Protein AF-A0A3B3H587-F1 (afdb_monomer_lite)

Organism: Oryzias latipes (NCBI:txid8090)

pLDDT: mean 70.91, std 21.27, range [31.78, 97.06]

Sequence (188 aa):
MDMSLLDECHKKLLLKHHFTFKVDLLNVKLKDLKVTLAMMSCVLKVFRAGLQSGIRLQSSSAATAKAAAASSSNAGSLGFSFELTDQQKEFQQLARKFAREEMIPVAAAYDRSGEYPFPIIKKAWELGLINGHIPQEYGGMGLSIFDSCLITEELAYACTGMQTAMEANSLGVRLSCFRTFSLPFVWL

Foldseek 3Di:
DDPVVVVVVVVVVVVVVVVVVVVVVVVVVVVVVVVVVVVVVVVVVVVVVVVVPPDDDDDDDDDDPPDPPDPPPPDDDPDDDPDDDPVLVVLLVLLLVLLVPPQQVCQVVCVVVVDQPVVSLVVCVVVLLALQCDDVVLVHNNDDPVSNVSSLVSNVVRPVVNSCVRVVVNVVLVVVVVDVDVPNNVSD

Structure (mmCIF, N/CA/C/O backbone):
data_AF-A0A3B3H587-F1
#
_entry.id   AF-A0A3B3H587-F1
#
loop_
_atom_site.group_PDB
_atom_site.id
_atom_site.type_symbol
_atom_site.label_atom_id
_atom_site.label_alt_id
_atom_site.label_comp_id
_atom_site.label_asym_id
_atom_site.label_entity_id
_atom_site.label_seq_id
_atom_site.pdbx_PDB_ins_code
_atom_site.Cartn_x
_atom_site.Cartn_y
_atom_site.Cartn_z
_atom_site.occupancy
_atom_site.B_iso_or_equiv
_atom_site.auth_seq_id
_atom_site.auth_comp_id
_atom_site.auth_asym_id
_atom_site.auth_atom_id
_atom_site.pdbx_PDB_model_num
ATOM 1 N N . MET A 1 1 ? 50.028 24.503 4.422 1.00 41.59 1 MET A N 1
ATOM 2 C CA . MET A 1 1 ? 48.641 24.714 3.956 1.00 41.59 1 MET A CA 1
ATOM 3 C C . MET A 1 1 ? 47.835 25.146 5.163 1.00 41.59 1 MET A C 1
ATOM 5 O O . MET A 1 1 ? 47.864 24.455 6.170 1.00 41.59 1 MET A O 1
ATOM 9 N N . ASP A 1 2 ? 47.292 26.355 5.097 1.00 42.09 2 ASP A N 1
ATOM 10 C CA . ASP A 1 2 ? 46.894 27.177 6.242 1.00 42.09 2 ASP A CA 1
ATOM 11 C C . ASP A 1 2 ? 45.491 26.802 6.762 1.00 42.09 2 ASP A C 1
ATOM 13 O O . ASP A 1 2 ? 44.527 26.790 5.997 1.00 42.09 2 ASP A O 1
ATOM 17 N N . MET A 1 3 ? 45.377 26.470 8.055 1.00 47.47 3 MET A N 1
ATOM 18 C CA . MET A 1 3 ? 44.129 26.034 8.710 1.00 47.47 3 MET A CA 1
ATOM 19 C C . MET A 1 3 ? 43.110 27.169 8.912 1.00 47.47 3 MET A C 1
ATOM 21 O O . MET A 1 3 ? 41.950 26.907 9.223 1.00 47.47 3 MET A O 1
ATOM 25 N N . SER A 1 4 ? 43.514 28.422 8.699 1.00 55.66 4 SER A N 1
ATOM 26 C CA . SER A 1 4 ? 42.653 29.604 8.831 1.00 55.66 4 SER A CA 1
ATOM 27 C C . SER A 1 4 ? 41.642 29.768 7.682 1.00 55.66 4 SER A C 1
ATOM 29 O O . SER A 1 4 ? 40.548 30.290 7.888 1.00 55.66 4 SER A O 1
ATOM 31 N N . LEU A 1 5 ? 41.949 29.251 6.486 1.00 53.38 5 LEU A N 1
ATOM 32 C CA . LEU A 1 5 ? 41.100 29.376 5.291 1.00 53.38 5 LEU A CA 1
ATOM 33 C C . LEU A 1 5 ? 39.875 28.441 5.290 1.00 53.38 5 LEU A C 1
ATOM 35 O O . LEU A 1 5 ? 38.888 28.720 4.604 1.00 53.38 5 LEU A O 1
ATOM 39 N N . LEU A 1 6 ? 39.907 27.346 6.059 1.00 53.16 6 LEU A N 1
ATOM 40 C CA . LEU A 1 6 ? 38.792 26.390 6.121 1.00 53.16 6 LEU A CA 1
ATOM 41 C C . LEU A 1 6 ? 37.615 26.914 6.969 1.00 53.16 6 LEU A C 1
ATOM 43 O O . LEU A 1 6 ? 36.459 26.648 6.639 1.00 53.16 6 LEU A O 1
ATOM 47 N N . ASP A 1 7 ? 37.889 27.703 8.015 1.00 51.97 7 ASP A N 1
ATOM 48 C CA . ASP A 1 7 ? 36.858 28.246 8.917 1.00 51.97 7 ASP A CA 1
ATOM 49 C C . ASP A 1 7 ? 36.014 29.349 8.245 1.00 51.97 7 ASP A C 1
ATOM 51 O O . ASP A 1 7 ? 34.799 29.450 8.441 1.00 51.97 7 ASP A O 1
ATOM 55 N N . GLU A 1 8 ? 36.627 30.139 7.359 1.00 56.66 8 GLU A N 1
ATOM 56 C CA . GLU A 1 8 ? 35.931 31.216 6.649 1.00 56.66 8 GLU A CA 1
ATOM 57 C C . GLU A 1 8 ? 34.996 30.686 5.544 1.00 56.66 8 GLU A C 1
ATOM 59 O O . GLU A 1 8 ? 33.902 31.222 5.326 1.00 56.66 8 GLU A O 1
ATOM 64 N N . CYS A 1 9 ? 35.370 29.575 4.893 1.00 52.38 9 CYS A N 1
ATOM 65 C CA . CYS A 1 9 ? 34.510 28.879 3.931 1.00 52.38 9 CYS A CA 1
ATOM 66 C C . CYS A 1 9 ? 33.261 28.284 4.597 1.00 52.38 9 CYS A C 1
ATOM 68 O O . CYS A 1 9 ? 32.160 28.385 4.050 1.00 52.38 9 CYS A O 1
ATOM 70 N N . HIS A 1 10 ? 33.401 27.722 5.800 1.00 55.94 10 HIS A N 1
ATOM 71 C CA . HIS A 1 10 ? 32.289 27.098 6.519 1.00 55.94 10 HIS A CA 1
ATOM 72 C C . HIS A 1 10 ? 31.265 28.136 7.014 1.00 55.94 10 HIS A C 1
ATOM 74 O O . HIS A 1 10 ? 30.054 27.944 6.872 1.00 55.94 10 HIS A O 1
ATOM 80 N N . LYS A 1 11 ? 31.732 29.305 7.480 1.00 60.53 11 LYS A N 1
ATOM 81 C CA . LYS A 1 11 ? 30.862 30.434 7.858 1.00 60.53 11 LYS A CA 1
ATOM 82 C C . LYS A 1 11 ? 30.090 31.015 6.669 1.00 60.53 11 LYS A C 1
ATOM 84 O O . LYS A 1 11 ? 28.904 31.320 6.805 1.00 60.53 11 LYS A O 1
ATOM 89 N N . LYS A 1 12 ? 30.715 31.120 5.487 1.00 59.03 12 LYS A N 1
ATOM 90 C CA . LYS A 1 12 ? 30.033 31.585 4.262 1.00 59.03 12 LYS A CA 1
ATOM 91 C C . LYS A 1 12 ? 28.986 30.588 3.755 1.00 59.03 12 LYS A C 1
ATOM 93 O O . LYS A 1 12 ? 27.931 31.023 3.294 1.00 59.03 12 LYS A O 1
ATOM 98 N N . LEU A 1 13 ? 29.228 29.279 3.876 1.00 56.91 13 LEU A N 1
ATOM 99 C CA . LEU A 1 13 ? 28.247 28.256 3.494 1.00 56.91 13 LEU A CA 1
ATOM 100 C C . LEU A 1 13 ? 27.016 28.289 4.414 1.00 56.91 13 LEU A C 1
ATOM 102 O O . LEU A 1 13 ? 25.886 28.313 3.928 1.00 56.91 13 LEU A O 1
ATOM 106 N N . LEU A 1 14 ? 27.226 28.379 5.732 1.00 56.50 14 LEU A N 1
ATOM 107 C CA . LEU A 1 14 ? 26.141 28.438 6.716 1.00 56.50 14 LEU A CA 1
ATOM 108 C C . LEU A 1 14 ? 25.265 29.684 6.548 1.00 56.50 14 LEU A C 1
ATOM 110 O O . LEU A 1 14 ? 24.043 29.571 6.582 1.00 56.50 14 LEU A O 1
ATOM 114 N N . LEU A 1 15 ? 25.855 30.853 6.276 1.00 56.22 15 LEU A N 1
ATOM 115 C CA . LEU A 1 15 ? 25.092 32.070 5.974 1.00 56.22 15 LEU A CA 1
ATOM 116 C C . LEU A 1 15 ? 24.257 31.935 4.693 1.00 56.22 15 LEU A C 1
ATOM 118 O O . LEU A 1 15 ? 23.120 32.404 4.657 1.00 56.22 15 LEU A O 1
ATOM 122 N N . LYS A 1 16 ? 24.779 31.253 3.666 1.00 54.50 16 LYS A N 1
ATOM 123 C CA . LYS A 1 16 ? 24.054 31.020 2.409 1.00 54.50 16 LYS A CA 1
ATOM 124 C C . LYS A 1 16 ? 22.861 30.082 2.621 1.00 54.50 16 LYS A C 1
ATOM 126 O O . LYS A 1 16 ? 21.756 30.418 2.205 1.00 54.50 16 LYS A O 1
ATOM 131 N N . HIS A 1 17 ? 23.046 28.981 3.353 1.00 54.00 17 HIS A N 1
ATOM 132 C CA . HIS A 1 17 ? 21.960 28.057 3.704 1.00 54.00 17 HIS A CA 1
ATOM 133 C C . HIS A 1 17 ? 20.897 28.707 4.601 1.00 54.00 17 HIS A C 1
ATOM 135 O O . HIS A 1 17 ? 19.703 28.500 4.387 1.00 54.00 17 HIS A O 1
ATOM 141 N N . HIS A 1 18 ? 21.303 29.551 5.552 1.00 52.94 18 HIS A N 1
ATOM 142 C CA . HIS A 1 18 ? 20.375 30.249 6.443 1.00 52.94 18 HIS A CA 1
ATOM 143 C C . HIS A 1 18 ? 19.542 31.319 5.711 1.00 52.94 18 HIS A C 1
ATOM 145 O O . HIS A 1 18 ? 18.398 31.579 6.090 1.00 52.94 18 HIS A O 1
ATOM 151 N N . PHE A 1 19 ? 20.088 31.933 4.652 1.00 43.88 19 PHE A N 1
ATOM 152 C CA . PHE A 1 19 ? 19.368 32.908 3.828 1.00 43.88 19 PHE A CA 1
ATOM 153 C C . PHE A 1 19 ? 18.397 32.226 2.854 1.00 43.88 19 PHE A C 1
ATOM 155 O O . PHE A 1 19 ? 17.241 32.637 2.776 1.00 43.88 19 PHE A O 1
ATOM 162 N N . THR A 1 20 ? 18.815 31.144 2.182 1.00 44.28 20 THR A N 1
ATOM 163 C CA . THR A 1 20 ? 17.938 30.355 1.296 1.00 44.28 20 THR A CA 1
ATOM 164 C C . THR A 1 20 ? 16.753 29.767 2.067 1.00 44.28 20 THR A C 1
ATOM 166 O O . THR A 1 20 ? 15.610 29.961 1.665 1.00 44.28 20 THR A O 1
ATOM 169 N N . PHE A 1 21 ? 16.995 29.198 3.254 1.00 42.44 21 PHE A N 1
ATOM 170 C CA . PHE A 1 21 ? 15.933 28.638 4.098 1.00 42.44 21 PHE A CA 1
ATOM 171 C C . PHE A 1 21 ? 14.895 29.687 4.526 1.00 42.44 21 PHE A C 1
ATOM 173 O O . PHE A 1 21 ? 13.697 29.413 4.569 1.00 42.44 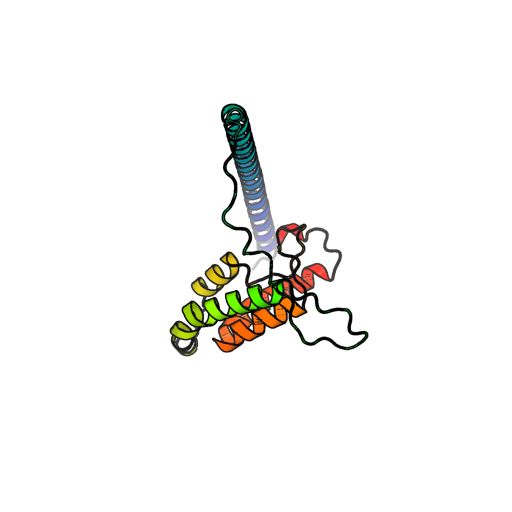21 PHE A O 1
ATOM 180 N N . LYS A 1 22 ? 15.328 30.922 4.811 1.00 50.00 22 LYS A N 1
ATOM 181 C CA . LYS A 1 22 ? 14.421 31.999 5.235 1.00 50.00 22 LYS A CA 1
ATOM 182 C C . LYS A 1 22 ? 13.568 32.537 4.080 1.00 50.00 22 LYS A C 1
ATOM 184 O O . LYS A 1 22 ? 12.422 32.918 4.313 1.00 50.00 22 LYS A O 1
ATOM 189 N N . VAL A 1 23 ? 14.097 32.527 2.852 1.00 51.25 23 VAL A N 1
ATOM 190 C CA . VAL A 1 23 ? 13.354 32.881 1.629 1.00 51.25 23 VAL A CA 1
ATOM 191 C C . VAL A 1 23 ? 12.321 31.802 1.281 1.00 51.25 23 VAL A C 1
ATOM 193 O O . VAL A 1 23 ? 11.180 32.139 0.962 1.00 51.25 23 VAL A O 1
ATOM 196 N N . ASP A 1 24 ? 12.666 30.523 1.431 1.00 46.78 24 ASP A N 1
ATOM 197 C CA . ASP A 1 24 ? 11.733 29.416 1.190 1.00 46.78 24 ASP A CA 1
ATOM 198 C C . ASP A 1 24 ? 10.598 29.382 2.222 1.00 46.78 24 ASP A C 1
ATOM 200 O O . ASP A 1 24 ? 9.431 29.242 1.854 1.00 46.78 24 ASP A O 1
ATOM 204 N N . LEU A 1 25 ? 10.898 29.642 3.501 1.00 47.62 25 LEU A N 1
ATOM 205 C CA . LEU A 1 25 ? 9.889 29.716 4.564 1.00 47.62 25 LEU A CA 1
ATOM 206 C C . LEU A 1 25 ? 8.887 30.870 4.355 1.00 47.62 25 LEU A C 1
ATOM 208 O O . LEU A 1 25 ? 7.701 30.740 4.663 1.00 47.62 25 LEU A O 1
ATOM 212 N N . LEU A 1 26 ? 9.347 32.007 3.819 1.00 49.91 26 LEU A N 1
ATOM 213 C CA . LEU A 1 26 ? 8.486 33.141 3.459 1.00 49.91 26 LEU A CA 1
ATOM 214 C C . LEU A 1 26 ? 7.602 32.823 2.245 1.00 49.91 26 LEU A C 1
ATOM 216 O O . LEU A 1 26 ? 6.422 33.173 2.246 1.00 49.91 26 LEU A O 1
ATOM 220 N N . ASN A 1 27 ? 8.136 32.116 1.245 1.00 47.97 27 ASN A N 1
ATOM 221 C CA . ASN A 1 27 ? 7.372 31.686 0.073 1.00 47.97 27 ASN A CA 1
ATOM 222 C C . ASN A 1 27 ? 6.329 30.606 0.398 1.00 47.97 27 ASN A C 1
ATOM 224 O O . ASN A 1 27 ? 5.255 30.617 -0.206 1.00 47.97 27 ASN A O 1
ATOM 228 N N . VAL A 1 28 ? 6.600 29.714 1.357 1.00 49.03 28 VAL A N 1
ATOM 229 C CA . VAL A 1 28 ? 5.621 28.739 1.871 1.00 49.03 28 VAL A CA 1
ATOM 230 C C . VAL A 1 28 ? 4.478 29.461 2.588 1.00 49.03 28 VAL A C 1
ATOM 232 O O . VAL A 1 28 ? 3.329 29.318 2.179 1.00 49.03 28 VAL A O 1
ATOM 235 N N . LYS A 1 29 ? 4.780 30.375 3.524 1.00 50.03 29 LYS A N 1
ATOM 236 C CA . LYS A 1 29 ? 3.740 31.161 4.221 1.00 50.03 29 LYS A CA 1
ATOM 237 C C . LYS A 1 29 ? 2.867 31.998 3.277 1.00 50.03 29 LYS A C 1
ATOM 239 O O . LYS A 1 29 ? 1.674 32.166 3.522 1.00 50.03 29 LYS A O 1
ATOM 244 N N . LEU A 1 30 ? 3.439 32.519 2.189 1.00 48.78 30 LEU A N 1
ATOM 245 C CA . LEU A 1 30 ? 2.699 33.262 1.160 1.00 48.78 30 LEU A CA 1
ATOM 246 C C . LEU A 1 30 ? 1.833 32.364 0.263 1.00 48.78 30 LEU A C 1
ATOM 248 O O . LEU A 1 30 ? 0.800 32.825 -0.229 1.00 48.78 30 LEU A O 1
ATOM 252 N N . LYS A 1 31 ? 2.229 31.105 0.031 1.00 50.44 31 LYS A N 1
ATOM 253 C CA . LYS A 1 31 ? 1.414 30.116 -0.693 1.00 50.44 31 LYS A CA 1
ATOM 254 C C . LYS A 1 31 ? 0.258 29.621 0.170 1.00 50.44 31 LYS A C 1
ATOM 256 O O . LYS A 1 31 ? -0.868 29.610 -0.322 1.00 50.44 31 LYS A O 1
ATOM 261 N N . ASP A 1 32 ? 0.506 29.344 1.448 1.00 55.66 32 ASP A N 1
ATOM 262 C CA . ASP A 1 32 ? -0.528 28.910 2.390 1.00 55.66 32 ASP A CA 1
ATOM 263 C C . ASP A 1 32 ? -1.622 29.970 2.526 1.00 55.66 32 ASP A C 1
ATOM 265 O O . ASP A 1 32 ? -2.796 29.663 2.347 1.00 55.66 32 ASP A O 1
ATOM 269 N N . LEU A 1 33 ? -1.255 31.250 2.676 1.00 48.88 33 LEU A N 1
ATOM 270 C CA . LEU A 1 3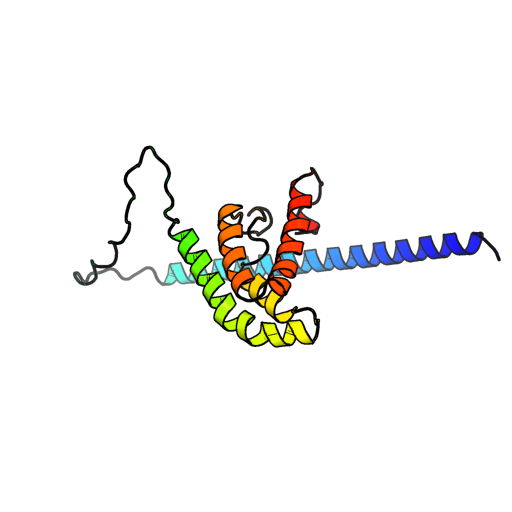3 ? -2.234 32.340 2.766 1.00 48.88 33 LEU A CA 1
ATOM 271 C C . LEU A 1 33 ? -3.116 32.461 1.508 1.00 48.88 33 LEU A C 1
ATOM 273 O O . LEU A 1 33 ? -4.295 32.798 1.615 1.00 48.88 33 LEU A O 1
ATOM 277 N N . LYS A 1 34 ? -2.580 32.162 0.316 1.00 59.28 34 LYS A N 1
ATOM 278 C CA . LYS A 1 34 ? -3.353 32.162 -0.940 1.00 59.28 34 LYS A CA 1
ATOM 279 C C . LYS A 1 34 ? -4.303 30.967 -1.035 1.00 59.28 34 LYS A C 1
ATOM 281 O O . LYS A 1 34 ? -5.422 31.137 -1.517 1.00 59.28 34 LYS A O 1
ATOM 286 N N . VAL A 1 35 ? -3.886 29.789 -0.569 1.00 61.94 35 VAL A N 1
ATOM 287 C CA . VAL A 1 35 ? -4.723 28.578 -0.547 1.00 61.94 35 VAL A CA 1
ATOM 288 C C . VAL A 1 35 ? -5.881 28.747 0.437 1.00 61.94 35 VAL A C 1
ATOM 290 O O . VAL A 1 35 ? -7.028 28.481 0.073 1.00 61.94 35 VAL A O 1
ATOM 293 N N . THR A 1 36 ? -5.635 29.297 1.630 1.00 51.53 36 THR A N 1
ATOM 294 C CA . THR A 1 36 ? -6.698 29.555 2.615 1.00 51.53 36 THR A CA 1
ATOM 295 C C . THR A 1 36 ? -7.697 30.598 2.110 1.00 51.53 36 THR A C 1
ATOM 297 O O . THR A 1 36 ? -8.906 30.406 2.246 1.00 51.53 36 THR A O 1
ATOM 300 N N . LEU A 1 37 ? -7.230 31.663 1.442 1.00 67.88 37 LEU A N 1
ATOM 301 C CA . LEU A 1 37 ? -8.117 32.669 0.840 1.00 67.88 37 LEU A CA 1
ATOM 302 C C . LEU A 1 37 ? -8.979 32.075 -0.293 1.00 67.88 37 LEU A C 1
ATOM 304 O O . LEU A 1 37 ? -10.159 32.412 -0.425 1.00 67.88 37 LEU A O 1
ATOM 308 N N . ALA A 1 38 ? -8.413 31.162 -1.093 1.00 64.25 38 ALA A N 1
ATOM 309 C CA . ALA A 1 38 ? -9.132 30.458 -2.153 1.00 64.25 38 ALA A CA 1
ATOM 310 C C . ALA A 1 38 ? -10.188 29.488 -1.592 1.00 64.25 38 ALA A C 1
ATOM 312 O O . ALA A 1 38 ? -11.317 29.462 -2.092 1.00 64.25 38 ALA A O 1
ATOM 313 N N . MET A 1 39 ? -9.872 28.756 -0.517 1.00 56.66 39 MET A N 1
ATOM 314 C CA . MET A 1 39 ? -10.836 27.890 0.168 1.00 56.66 39 MET A CA 1
ATOM 315 C C . MET A 1 39 ? -11.988 28.694 0.775 1.00 56.66 39 MET A C 1
ATOM 317 O O . MET A 1 39 ? -13.148 28.342 0.562 1.00 56.66 39 MET A O 1
ATOM 321 N N . MET A 1 40 ? -11.705 29.820 1.440 1.00 60.25 40 MET A N 1
ATOM 322 C CA . MET A 1 40 ? -12.751 30.690 1.994 1.00 60.25 40 MET A CA 1
ATOM 323 C C . MET A 1 40 ? -13.665 31.269 0.899 1.00 60.25 40 MET A C 1
ATOM 325 O O . MET A 1 40 ? -14.880 31.339 1.087 1.00 60.25 40 MET A O 1
ATOM 329 N N . SER A 1 41 ? -13.122 31.617 -0.276 1.00 62.19 41 SER A N 1
ATOM 330 C CA . SER A 1 41 ? -13.925 32.062 -1.427 1.00 62.19 41 SER A CA 1
ATOM 331 C C . SER A 1 41 ? -14.822 30.950 -1.986 1.00 62.19 41 SER A C 1
ATOM 333 O O . SER A 1 41 ? -15.970 31.207 -2.357 1.00 62.19 41 SER A O 1
ATOM 335 N N . CYS A 1 42 ? -14.326 29.709 -2.025 1.00 50.47 42 CYS A N 1
ATOM 336 C CA . CYS A 1 42 ? -15.087 28.553 -2.494 1.00 50.47 42 CYS A CA 1
ATOM 337 C C . CYS A 1 42 ? -16.251 28.224 -1.546 1.00 50.47 42 CYS A C 1
ATOM 339 O O . CYS A 1 42 ? -17.392 28.105 -1.993 1.00 50.47 42 CYS A O 1
ATOM 341 N N . VAL A 1 43 ? -15.997 28.198 -0.233 1.00 63.34 43 VAL A N 1
ATOM 342 C CA . VAL A 1 43 ? -17.029 27.961 0.791 1.00 63.34 43 VAL A CA 1
ATOM 343 C C . VAL A 1 43 ? -18.115 29.040 0.738 1.00 63.34 43 VAL A C 1
ATOM 345 O O . VAL A 1 43 ? -19.301 28.715 0.765 1.00 63.34 43 VAL A O 1
ATOM 348 N N . LEU A 1 44 ? -17.746 30.314 0.559 1.00 55.31 44 LEU A N 1
ATOM 349 C CA . LEU A 1 44 ? -18.721 31.404 0.442 1.00 55.31 44 LEU A CA 1
ATOM 350 C C . LEU A 1 44 ? -19.581 31.299 -0.836 1.00 55.31 44 LEU A C 1
ATOM 352 O O . LEU A 1 44 ? -20.762 31.648 -0.810 1.00 55.31 44 LEU A O 1
ATOM 356 N N . LYS A 1 45 ? -19.023 30.794 -1.950 1.00 59.41 45 LYS A N 1
ATOM 357 C CA . LYS A 1 45 ? -19.769 30.533 -3.199 1.00 59.41 45 LYS A CA 1
ATOM 358 C C . LYS A 1 45 ? -20.741 29.363 -3.053 1.00 59.41 45 LYS A C 1
ATOM 360 O O . LYS A 1 45 ? -21.887 29.491 -3.475 1.00 59.41 45 LYS A O 1
ATOM 365 N N . VAL A 1 46 ? -20.313 28.269 -2.422 1.00 61.00 46 VAL A N 1
ATOM 366 C CA . VAL A 1 46 ? -21.172 27.105 -2.141 1.00 61.00 46 VAL A CA 1
ATOM 367 C C . VAL A 1 46 ? -22.313 27.495 -1.196 1.00 61.00 46 VAL A C 1
ATOM 369 O O . VAL A 1 46 ? -23.463 27.140 -1.443 1.00 61.00 46 VAL A O 1
ATOM 372 N N . PHE A 1 47 ? -22.036 28.316 -0.179 1.00 55.59 47 PHE A N 1
ATOM 373 C CA . PHE A 1 47 ? -23.061 28.791 0.752 1.00 55.59 47 PHE A CA 1
ATOM 374 C C . PHE A 1 47 ? -24.079 29.733 0.081 1.00 55.59 47 PHE A C 1
ATOM 376 O O . PHE A 1 47 ? -25.284 29.607 0.303 1.00 55.59 47 PHE A O 1
ATOM 383 N N . ARG A 1 48 ? -23.632 30.633 -0.814 1.00 55.94 48 ARG A N 1
ATOM 384 C CA . ARG A 1 48 ? -24.538 31.479 -1.620 1.00 55.94 48 ARG A CA 1
ATOM 385 C C . ARG A 1 48 ? -25.389 30.673 -2.606 1.00 55.94 48 ARG A C 1
ATOM 387 O O . ARG A 1 48 ? -26.561 30.999 -2.774 1.00 55.94 48 ARG A O 1
ATOM 394 N N . ALA A 1 49 ? -24.830 29.632 -3.224 1.00 54.78 49 ALA A N 1
ATOM 395 C CA . ALA A 1 49 ? -25.566 28.746 -4.128 1.00 54.78 49 ALA A CA 1
ATOM 396 C C . ALA A 1 49 ? -26.613 27.892 -3.383 1.00 54.78 49 ALA A C 1
ATOM 398 O O . ALA A 1 49 ? -27.715 27.672 -3.892 1.00 54.78 49 ALA A O 1
ATOM 399 N N . GLY A 1 50 ? -26.308 27.482 -2.146 1.00 49.28 50 GLY A N 1
ATOM 400 C CA . GLY A 1 50 ? -27.247 26.783 -1.264 1.00 49.28 50 GLY A CA 1
ATOM 401 C C . GLY A 1 50 ? -28.467 27.630 -0.884 1.00 49.28 50 GLY A C 1
ATOM 402 O O . GLY A 1 50 ? -29.587 27.127 -0.887 1.00 49.28 50 GLY A O 1
ATOM 403 N N . LEU A 1 51 ? -28.281 28.934 -0.652 1.00 49.19 51 LEU A N 1
ATOM 404 C CA . LEU A 1 51 ? -29.372 29.862 -0.320 1.00 49.19 51 LEU A CA 1
ATOM 405 C C . LEU A 1 51 ? -30.300 30.189 -1.503 1.00 49.19 51 LEU A C 1
ATOM 407 O O . LEU A 1 51 ? -31.468 30.493 -1.283 1.00 49.19 51 LEU A O 1
ATOM 411 N N . GLN A 1 52 ? -29.821 30.103 -2.747 1.00 47.84 52 GLN A N 1
ATOM 412 C CA . GLN A 1 52 ? -30.649 30.335 -3.942 1.00 47.84 52 GLN A CA 1
ATOM 413 C C . GLN A 1 52 ? -31.478 29.111 -4.359 1.00 47.84 52 GLN A C 1
ATOM 415 O O . GLN A 1 52 ? -32.436 29.250 -5.114 1.00 47.84 52 GLN A O 1
ATOM 420 N N . SER A 1 53 ? -31.139 27.925 -3.847 1.00 49.56 53 SER A N 1
ATOM 421 C CA . SER A 1 53 ? -31.784 26.658 -4.223 1.00 49.56 53 SER A CA 1
ATOM 422 C C . SER A 1 53 ? -32.858 26.202 -3.223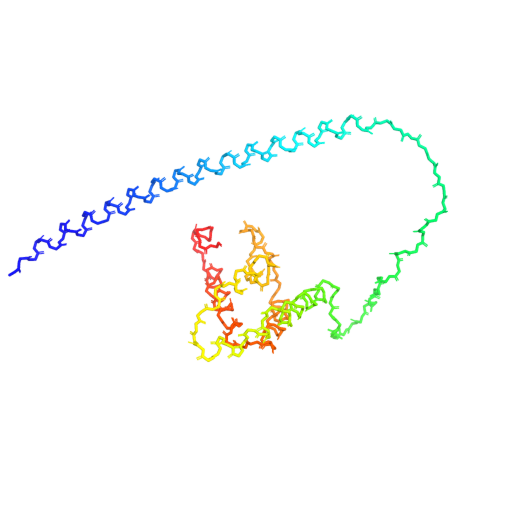 1.00 49.56 53 SER A C 1
ATOM 424 O O . SER A 1 53 ? -33.548 25.209 -3.449 1.00 49.56 53 SER A O 1
ATOM 426 N N . GLY A 1 54 ? -33.035 26.932 -2.118 1.00 49.31 54 GLY A N 1
ATOM 427 C CA . GLY A 1 54 ? -34.060 26.668 -1.114 1.00 49.31 54 GLY A CA 1
ATOM 428 C C . GLY A 1 54 ? -35.382 27.362 -1.432 1.00 49.31 54 GLY A C 1
ATOM 429 O O . GLY A 1 54 ? -35.647 28.392 -0.837 1.00 49.31 54 GLY A O 1
ATOM 430 N N . ILE A 1 55 ? -36.180 26.808 -2.356 1.00 48.78 55 ILE A N 1
ATOM 431 C CA . ILE A 1 55 ? -37.663 26.807 -2.402 1.00 48.78 55 ILE A CA 1
ATOM 432 C C . ILE A 1 55 ? -38.070 25.831 -3.526 1.00 48.78 55 ILE A C 1
ATOM 434 O O . ILE A 1 55 ? -38.096 26.183 -4.702 1.00 48.78 55 ILE A O 1
ATOM 438 N N . ARG A 1 56 ? -38.394 24.583 -3.166 1.00 34.00 56 ARG A N 1
ATOM 439 C CA . ARG A 1 56 ? -39.518 23.821 -3.747 1.00 34.00 56 ARG A CA 1
ATOM 440 C C . ARG A 1 56 ? -39.766 22.553 -2.932 1.00 34.00 56 ARG A C 1
ATOM 442 O O . ARG A 1 56 ? -39.006 21.594 -2.964 1.00 34.00 56 ARG A O 1
ATOM 449 N N . LEU A 1 57 ? -40.853 22.603 -2.177 1.00 41.53 57 LEU A N 1
ATOM 450 C CA . LEU A 1 57 ? -41.450 21.517 -1.414 1.00 41.53 57 LEU A CA 1
ATOM 451 C C . LEU A 1 57 ? -42.400 20.748 -2.352 1.00 41.53 57 LEU A C 1
ATOM 453 O O . LEU A 1 57 ? -43.255 21.386 -2.958 1.00 41.53 57 LEU A O 1
ATOM 457 N N . GLN A 1 58 ? -42.251 19.421 -2.465 1.00 41.91 58 GLN A N 1
ATOM 458 C CA . GLN A 1 58 ? -43.282 18.399 -2.168 1.00 41.91 58 GLN A CA 1
ATOM 459 C C . GLN A 1 58 ? -43.145 17.081 -2.960 1.00 41.91 58 GLN A C 1
ATOM 461 O O . GLN A 1 58 ? -43.038 17.056 -4.179 1.00 41.91 58 GLN A O 1
ATOM 466 N N . SER A 1 59 ? -43.237 16.002 -2.171 1.00 35.19 59 SER A N 1
ATOM 467 C CA . SER A 1 59 ? -43.900 14.709 -2.403 1.00 35.19 59 SER A CA 1
ATOM 468 C C . SER A 1 59 ? -43.646 13.931 -3.697 1.00 35.19 59 SER A C 1
ATOM 470 O O . SER A 1 59 ? -44.167 14.270 -4.754 1.00 35.19 59 SER A O 1
ATOM 472 N N . SER A 1 60 ? -43.053 12.745 -3.548 1.00 39.53 60 SER A N 1
ATOM 473 C CA . SER A 1 60 ? -43.619 11.497 -4.080 1.00 39.53 60 SER A CA 1
ATOM 474 C C . SER A 1 60 ? -43.066 10.310 -3.293 1.00 39.53 60 SER A C 1
ATOM 476 O O . SER A 1 60 ? -41.865 10.158 -3.095 1.00 39.53 60 SER A O 1
ATOM 478 N N . SER A 1 61 ? -44.001 9.529 -2.775 1.00 41.59 61 SER A N 1
ATOM 479 C CA . SER A 1 61 ? -43.847 8.321 -1.981 1.00 41.59 61 SER A CA 1
ATOM 480 C C . SER A 1 61 ? -43.334 7.130 -2.793 1.00 41.59 61 SER A C 1
ATOM 482 O O . SER A 1 61 ? -43.640 7.013 -3.974 1.00 41.59 61 SER A O 1
ATOM 484 N N . ALA A 1 62 ? -42.718 6.185 -2.077 1.00 39.81 62 ALA A N 1
ATOM 485 C CA . ALA A 1 62 ? -42.640 4.762 -2.412 1.00 39.81 62 ALA A CA 1
ATOM 486 C C . ALA A 1 62 ? -41.811 4.367 -3.647 1.00 39.81 62 ALA A C 1
ATOM 488 O O . ALA A 1 62 ? -42.365 4.043 -4.687 1.00 39.81 62 ALA A O 1
ATOM 489 N N . ALA A 1 63 ? -40.486 4.278 -3.481 1.00 35.41 63 ALA A N 1
ATOM 490 C CA . ALA A 1 63 ? -39.659 3.187 -4.022 1.00 35.41 63 ALA A CA 1
ATOM 491 C C . ALA A 1 63 ? -38.177 3.472 -3.758 1.00 35.41 63 ALA A C 1
ATOM 493 O O . ALA A 1 63 ? -37.547 4.191 -4.523 1.00 35.41 63 ALA A O 1
ATOM 494 N N . THR A 1 64 ? -37.645 2.940 -2.652 1.00 33.44 64 THR A N 1
ATOM 495 C CA . THR A 1 64 ? -36.252 2.446 -2.453 1.00 33.44 64 THR A CA 1
ATOM 496 C C . THR A 1 64 ? -35.954 2.268 -0.956 1.00 33.44 64 THR A C 1
ATOM 498 O O . THR A 1 64 ? -34.879 2.563 -0.451 1.00 33.44 64 THR A O 1
ATOM 501 N N . ALA A 1 65 ? -36.909 1.701 -0.215 1.00 34.34 65 ALA A N 1
ATOM 502 C CA . ALA A 1 65 ? -36.641 1.081 1.078 1.00 34.34 65 ALA A CA 1
ATOM 503 C C . ALA A 1 65 ? -36.025 -0.313 0.844 1.00 34.34 65 ALA A C 1
ATOM 505 O O . ALA A 1 65 ? -36.696 -1.323 1.032 1.00 34.34 65 ALA A O 1
ATOM 506 N N . LYS A 1 66 ? -34.786 -0.381 0.330 1.00 36.06 66 LYS A N 1
ATOM 507 C CA . LYS A 1 66 ? -34.016 -1.639 0.245 1.00 36.06 66 LYS A CA 1
ATOM 508 C C . LYS A 1 66 ? -32.516 -1.408 0.014 1.00 36.06 66 LYS A C 1
ATOM 510 O O . LYS A 1 66 ? -31.973 -1.825 -0.998 1.00 36.06 66 LYS A O 1
ATOM 515 N N . ALA A 1 67 ? -31.849 -0.734 0.949 1.00 31.78 67 ALA A N 1
ATOM 516 C CA . ALA A 1 67 ? -30.379 -0.719 1.024 1.00 31.78 67 ALA A CA 1
ATOM 517 C C . ALA A 1 67 ? -29.846 -0.485 2.454 1.00 31.78 67 ALA A C 1
ATOM 519 O O . ALA A 1 67 ? -28.716 -0.055 2.638 1.00 31.78 67 ALA A O 1
ATOM 520 N N . ALA A 1 68 ? -30.657 -0.773 3.475 1.00 34.53 68 ALA A N 1
ATOM 521 C CA . ALA A 1 68 ? -30.268 -0.715 4.884 1.00 34.53 68 ALA A CA 1
ATOM 522 C C . ALA A 1 68 ? -30.478 -2.099 5.514 1.00 34.53 68 ALA A C 1
ATOM 524 O O . ALA A 1 68 ? -31.375 -2.295 6.325 1.00 34.53 68 ALA A O 1
ATOM 525 N N . ALA A 1 69 ? -29.731 -3.097 5.040 1.00 36.94 69 ALA A N 1
ATOM 526 C CA . ALA A 1 69 ? -29.720 -4.438 5.621 1.00 36.94 69 ALA A CA 1
ATOM 527 C C . ALA A 1 69 ? -28.442 -5.187 5.218 1.00 36.94 69 ALA A C 1
ATOM 529 O O . ALA A 1 69 ? -28.484 -6.131 4.437 1.00 36.94 69 ALA A O 1
ATOM 530 N N . ALA A 1 70 ? -27.304 -4.732 5.736 1.00 37.69 70 ALA A N 1
ATOM 531 C CA . ALA A 1 70 ? -26.122 -5.573 5.935 1.00 37.69 70 ALA A CA 1
ATOM 532 C C . ALA A 1 70 ? -25.243 -5.002 7.061 1.00 37.69 70 ALA A C 1
ATOM 534 O O . ALA A 1 70 ? -24.025 -5.024 6.989 1.00 37.69 70 ALA A O 1
ATOM 535 N N . SER A 1 71 ? -25.862 -4.473 8.117 1.00 39.56 71 SER A N 1
ATOM 536 C CA . SER A 1 71 ? -25.177 -4.257 9.389 1.00 39.56 71 SER A CA 1
ATOM 537 C C . SER A 1 71 ? -25.315 -5.559 10.165 1.00 39.56 71 SER A C 1
ATOM 539 O O . SER A 1 71 ? -26.258 -5.731 10.936 1.00 39.56 71 SER A O 1
ATOM 541 N N . SER A 1 72 ? -24.436 -6.525 9.892 1.00 41.56 72 SER A N 1
ATOM 542 C CA . SER A 1 72 ? -24.355 -7.728 10.717 1.00 41.56 72 SER A CA 1
ATOM 543 C C . SER A 1 72 ? -23.684 -7.335 12.028 1.00 41.56 72 SER A C 1
ATOM 545 O O . SER A 1 72 ? -22.476 -7.462 12.200 1.00 41.56 72 SER A O 1
ATOM 547 N N . SER A 1 73 ? -24.482 -6.779 12.938 1.00 45.78 73 SER A N 1
ATOM 548 C CA . SER A 1 73 ? -24.099 -6.544 14.321 1.00 45.78 73 SER A CA 1
ATOM 549 C C . SER A 1 73 ? -23.707 -7.886 14.928 1.00 45.78 73 SER A C 1
ATOM 551 O O . SER A 1 73 ? -24.576 -8.715 15.207 1.00 45.78 73 SER A O 1
ATOM 553 N N . ASN A 1 74 ? -22.408 -8.118 15.112 1.00 56.34 74 ASN A N 1
ATOM 554 C CA . ASN A 1 74 ? -21.958 -9.258 15.887 1.00 56.34 74 ASN A CA 1
ATOM 555 C C . ASN A 1 74 ? -22.322 -8.964 17.346 1.00 56.34 74 ASN A C 1
ATOM 557 O O . ASN A 1 74 ? -21.681 -8.157 18.020 1.00 56.34 74 ASN A O 1
ATOM 561 N N . ALA A 1 75 ? -23.446 -9.533 17.780 1.00 50.28 75 ALA A N 1
ATOM 562 C CA . ALA A 1 75 ? -23.886 -9.492 19.159 1.00 50.28 75 ALA A CA 1
ATOM 563 C C . ALA A 1 75 ? -22.750 -10.021 20.042 1.00 50.28 75 ALA A C 1
ATOM 565 O O . ALA A 1 75 ? -22.126 -11.029 19.715 1.00 50.28 75 ALA A O 1
ATOM 566 N N . GLY A 1 76 ? -22.466 -9.292 21.122 1.00 58.78 76 GLY A N 1
ATOM 567 C CA . GLY A 1 76 ? -21.299 -9.476 21.975 1.00 58.78 76 GLY A CA 1
ATOM 568 C C . GLY A 1 76 ? -21.013 -10.934 22.323 1.00 58.78 76 GLY A C 1
ATOM 569 O O . GLY A 1 76 ? -21.650 -11.521 23.194 1.00 58.78 76 GLY A O 1
ATOM 570 N N . SER A 1 77 ? -19.994 -11.485 21.672 1.00 56.06 77 SER A N 1
ATOM 571 C CA . SER A 1 77 ? -19.251 -12.621 22.191 1.00 56.06 77 SER A CA 1
ATOM 572 C C . SER A 1 77 ? -18.359 -12.089 23.311 1.00 56.06 77 SER A C 1
ATOM 574 O O . SER A 1 77 ? -17.486 -11.257 23.070 1.00 56.06 77 SER A O 1
ATOM 576 N N . LEU A 1 78 ? -18.568 -12.554 24.543 1.00 61.03 78 LEU A N 1
ATOM 577 C CA . LEU A 1 78 ? -17.619 -12.399 25.653 1.00 61.03 78 LEU A CA 1
ATOM 578 C C . LEU A 1 78 ? -16.395 -13.315 25.416 1.00 61.03 78 LEU A C 1
ATOM 580 O O . LEU A 1 78 ? -16.073 -14.169 26.238 1.00 61.03 78 LEU A O 1
ATOM 584 N N . GLY A 1 79 ? -15.757 -13.189 24.251 1.00 79.62 79 GLY A N 1
ATOM 585 C CA . GLY A 1 79 ? -14.687 -14.055 23.762 1.00 79.62 79 GLY A CA 1
ATOM 586 C C . GLY A 1 79 ? -13.917 -13.429 22.594 1.00 79.62 79 GLY A C 1
ATOM 587 O O . GLY A 1 79 ? -14.173 -12.295 22.196 1.00 79.62 79 GLY A O 1
ATOM 588 N N . PHE A 1 80 ? -12.944 -14.160 22.047 1.00 79.12 80 PHE A N 1
ATOM 589 C CA . PHE A 1 80 ? -12.124 -13.695 20.923 1.00 79.12 80 PHE A CA 1
ATOM 590 C C . PHE A 1 80 ? -12.953 -13.575 19.635 1.00 79.12 80 PHE A C 1
ATOM 592 O O . PHE A 1 80 ? -13.712 -14.481 19.294 1.00 79.12 80 PHE A O 1
ATOM 599 N N . SER A 1 81 ? -12.775 -12.471 18.907 1.00 83.25 81 SER A N 1
ATOM 600 C CA . SER A 1 81 ? -13.347 -12.258 17.575 1.00 83.25 81 SER A CA 1
ATOM 601 C C . SER A 1 81 ? -12.218 -12.161 16.556 1.00 83.25 81 SER A C 1
ATOM 603 O O . SER A 1 81 ? -11.307 -11.355 16.725 1.00 83.25 81 SER A O 1
ATOM 605 N N . PHE A 1 82 ? -12.295 -12.974 15.504 1.00 87.06 82 PHE A N 1
ATOM 606 C CA . PHE A 1 82 ? -11.368 -12.956 14.364 1.00 87.06 82 PHE A CA 1
ATOM 607 C C . PHE A 1 82 ? -11.969 -12.267 13.131 1.00 87.06 82 PHE A C 1
ATOM 609 O O . PHE A 1 82 ? -11.326 -12.183 12.089 1.00 87.06 82 PHE A O 1
ATOM 616 N N . GLU A 1 83 ? -13.211 -11.791 13.240 1.00 92.00 83 GLU A N 1
ATOM 617 C CA . GLU A 1 83 ? -13.890 -11.092 12.156 1.00 92.00 83 GLU A CA 1
ATOM 618 C C . GLU A 1 83 ? -13.333 -9.670 12.016 1.00 92.00 83 GLU A C 1
ATOM 620 O O . GLU A 1 83 ? -13.272 -8.922 12.996 1.00 92.00 83 GLU A O 1
ATOM 625 N N . LEU A 1 84 ? -12.945 -9.300 10.793 1.00 91.75 84 LEU A N 1
ATOM 626 C CA . LEU A 1 84 ? -12.496 -7.947 10.466 1.00 91.75 84 LEU A CA 1
ATOM 627 C C . LEU A 1 84 ? -13.671 -6.968 10.456 1.00 91.75 84 LEU A C 1
ATOM 629 O O . LEU A 1 84 ? -14.772 -7.307 10.011 1.00 91.75 84 LEU A O 1
ATOM 633 N N . THR A 1 85 ? -13.413 -5.729 10.872 1.00 94.06 85 THR A N 1
ATOM 634 C CA . THR A 1 85 ? -14.390 -4.644 10.730 1.00 94.06 85 THR A CA 1
ATOM 635 C C . THR A 1 85 ? -14.630 -4.320 9.254 1.00 94.06 85 THR A C 1
ATOM 637 O O . THR A 1 85 ? -13.789 -4.596 8.394 1.00 94.06 85 THR A O 1
ATOM 640 N N . ASP A 1 86 ? -15.770 -3.706 8.937 1.00 94.12 86 ASP A N 1
ATOM 641 C CA . ASP A 1 86 ? -16.087 -3.337 7.552 1.00 94.12 86 ASP A CA 1
ATOM 642 C C . ASP A 1 86 ? -15.039 -2.371 6.970 1.00 94.12 86 ASP A C 1
ATOM 644 O O . ASP A 1 86 ? -14.574 -2.567 5.850 1.00 94.12 86 ASP A O 1
ATOM 648 N N . GLN A 1 87 ? -14.549 -1.420 7.774 1.00 91.88 87 GLN A N 1
ATOM 649 C CA . GLN A 1 87 ? -13.461 -0.519 7.372 1.00 91.88 87 GLN A CA 1
ATOM 650 C C . GLN A 1 87 ? -12.147 -1.270 7.099 1.00 91.88 87 GLN A C 1
ATOM 652 O O . GLN A 1 87 ? -11.453 -0.986 6.126 1.00 91.88 87 GLN A O 1
ATOM 657 N N . GLN A 1 88 ? -11.805 -2.271 7.915 1.00 93.62 88 GLN A N 1
ATOM 658 C CA . GLN A 1 88 ? -10.622 -3.110 7.686 1.00 93.62 88 GLN A CA 1
ATOM 659 C C . GLN A 1 88 ? -10.730 -3.915 6.391 1.00 93.62 88 GLN A C 1
ATOM 661 O O . GLN A 1 88 ? -9.748 -4.048 5.658 1.00 93.62 88 GLN A O 1
ATOM 666 N N . LYS A 1 89 ? -11.929 -4.417 6.076 1.00 95.06 89 LYS A N 1
ATOM 667 C CA . LYS A 1 89 ? -12.202 -5.105 4.808 1.00 95.06 89 LYS A CA 1
ATOM 668 C C . LYS A 1 89 ? -12.049 -4.161 3.618 1.00 95.06 89 LYS A C 1
ATOM 670 O O . LYS A 1 89 ? -11.508 -4.581 2.597 1.00 95.06 89 LYS A O 1
ATOM 675 N N . GLU A 1 90 ? -12.475 -2.907 3.739 1.00 94.62 90 GLU A N 1
ATOM 676 C CA . GLU A 1 90 ? -12.279 -1.887 2.702 1.00 94.62 90 GLU A CA 1
ATOM 677 C C . GLU A 1 90 ? -10.791 -1.600 2.460 1.00 94.62 90 GLU A C 1
ATOM 679 O O . GLU A 1 90 ? -10.345 -1.647 1.311 1.00 94.62 90 GLU A O 1
ATOM 684 N N . PHE A 1 91 ? -9.997 -1.397 3.520 1.00 94.00 91 PHE A N 1
ATOM 685 C CA . PHE A 1 91 ? -8.546 -1.207 3.394 1.00 94.00 91 PHE A CA 1
ATOM 686 C C . PHE A 1 91 ? -7.863 -2.408 2.739 1.00 94.00 91 PHE A C 1
ATOM 688 O O . PHE A 1 91 ? -7.057 -2.236 1.823 1.00 94.00 91 PHE A O 1
ATOM 695 N N . GLN A 1 92 ? -8.227 -3.623 3.155 1.00 95.12 92 GLN A N 1
ATOM 696 C CA . GLN A 1 92 ? -7.703 -4.847 2.559 1.00 95.12 92 GLN A CA 1
ATOM 697 C C . GLN A 1 92 ? -8.046 -4.933 1.065 1.00 95.12 92 GLN A C 1
ATOM 699 O O . GLN A 1 92 ? -7.182 -5.231 0.243 1.00 95.12 92 GLN A O 1
ATOM 704 N N . GLN A 1 93 ? -9.295 -4.655 0.681 1.00 96.25 93 GLN A N 1
ATOM 705 C CA . GLN A 1 93 ? -9.721 -4.704 -0.721 1.00 96.25 93 GLN A CA 1
ATOM 706 C C . GLN A 1 93 ? -9.007 -3.656 -1.578 1.00 96.25 93 GLN A C 1
ATOM 708 O O . GLN A 1 93 ? -8.583 -3.968 -2.694 1.00 96.25 93 GLN A O 1
ATOM 713 N N . LEU A 1 94 ? -8.838 -2.439 -1.058 1.00 95.44 94 LEU A N 1
ATOM 714 C CA . LEU A 1 94 ? -8.115 -1.367 -1.736 1.00 95.44 94 LEU A CA 1
ATOM 715 C C . LEU A 1 94 ? -6.644 -1.744 -1.955 1.00 95.44 94 LEU A C 1
ATOM 717 O O . LEU A 1 94 ? -6.152 -1.667 -3.083 1.00 95.44 94 LEU A O 1
ATOM 721 N N . ALA A 1 95 ? -5.965 -2.206 -0.900 1.00 95.81 95 ALA A N 1
ATOM 722 C CA . ALA A 1 95 ? -4.570 -2.630 -0.964 1.00 95.81 95 ALA A CA 1
ATOM 723 C C . ALA A 1 95 ? -4.387 -3.811 -1.927 1.00 95.81 95 ALA A C 1
ATOM 725 O O . ALA A 1 95 ? -3.499 -3.785 -2.777 1.00 95.81 95 ALA A O 1
ATOM 726 N N . ARG A 1 96 ? -5.287 -4.801 -1.882 1.00 96.81 96 ARG A N 1
ATOM 727 C CA . ARG A 1 96 ? -5.283 -5.958 -2.786 1.00 96.81 96 ARG A CA 1
ATOM 728 C C . ARG A 1 96 ? -5.463 -5.563 -4.245 1.00 96.81 96 ARG A C 1
ATOM 730 O O . ARG A 1 96 ? -4.805 -6.122 -5.125 1.00 96.81 96 ARG A O 1
ATOM 737 N N . LYS A 1 97 ? -6.365 -4.620 -4.520 1.00 97.06 97 LYS A N 1
ATOM 738 C CA . LYS A 1 97 ? -6.588 -4.108 -5.874 1.00 97.06 97 LYS A CA 1
ATOM 739 C C . LYS A 1 97 ? -5.327 -3.428 -6.400 1.00 97.06 97 LYS A C 1
ATOM 741 O O . LYS A 1 97 ? -4.861 -3.777 -7.480 1.00 97.06 97 LYS A O 1
ATOM 746 N N . PHE A 1 98 ? -4.736 -2.534 -5.608 1.00 96.31 98 PHE A N 1
ATOM 747 C CA . PHE A 1 98 ? -3.490 -1.858 -5.963 1.00 96.31 98 PHE A CA 1
ATOM 748 C C . PHE A 1 98 ? -2.337 -2.848 -6.183 1.00 96.31 98 PHE A C 1
ATOM 750 O O . PHE A 1 98 ? -1.639 -2.785 -7.194 1.00 96.31 98 PHE A O 1
ATOM 757 N N . ALA A 1 99 ? -2.185 -3.824 -5.288 1.00 96.19 99 ALA A N 1
ATOM 758 C CA . ALA A 1 99 ? -1.184 -4.873 -5.403 1.00 96.19 99 ALA A CA 1
ATOM 759 C C . ALA A 1 99 ? -1.308 -5.628 -6.739 1.00 96.19 99 ALA A C 1
ATOM 761 O O . ALA A 1 99 ? -0.323 -5.786 -7.459 1.00 96.19 99 ALA A O 1
ATOM 762 N N . ARG A 1 100 ? -2.525 -6.041 -7.118 1.00 95.88 100 ARG A N 1
ATOM 763 C CA . ARG A 1 100 ? -2.769 -6.808 -8.350 1.00 95.88 100 ARG A CA 1
ATOM 764 C C . ARG A 1 100 ? -2.639 -5.993 -9.629 1.00 95.88 100 ARG A C 1
ATOM 766 O O . ARG A 1 100 ? -2.081 -6.495 -10.600 1.00 95.88 100 ARG A O 1
ATOM 773 N N . GLU A 1 101 ? -3.186 -4.784 -9.644 1.00 96.06 101 GLU A N 1
ATOM 774 C CA . GLU A 1 101 ? -3.281 -3.971 -10.859 1.00 96.06 101 GLU A CA 1
ATOM 775 C C . GLU A 1 101 ? -1.994 -3.189 -11.140 1.00 96.06 101 GLU A C 1
ATOM 777 O O . GLU A 1 101 ? -1.625 -3.025 -12.299 1.00 96.06 101 GLU A O 1
ATOM 782 N N . GLU A 1 102 ? -1.292 -2.735 -10.099 1.00 95.00 102 GLU A N 1
ATOM 783 C CA . GLU A 1 102 ? -0.168 -1.801 -10.238 1.00 95.00 102 GLU A CA 1
ATOM 784 C C . GLU A 1 102 ? 1.179 -2.429 -9.865 1.00 95.00 102 GLU A C 1
ATOM 786 O O . GLU A 1 102 ? 2.168 -2.183 -10.549 1.00 95.00 102 GLU A O 1
ATOM 791 N N . MET A 1 103 ? 1.250 -3.257 -8.814 1.00 94.06 103 MET A N 1
ATOM 792 C CA . MET A 1 103 ? 2.533 -3.790 -8.323 1.00 94.06 103 MET A CA 1
ATOM 793 C C . MET A 1 103 ? 2.960 -5.097 -9.005 1.00 94.06 103 MET A C 1
ATOM 795 O O . MET A 1 103 ? 4.090 -5.187 -9.483 1.00 94.06 103 MET A O 1
ATOM 799 N N . ILE A 1 104 ? 2.084 -6.107 -9.071 1.00 95.44 104 ILE A N 1
ATOM 800 C CA . ILE A 1 104 ? 2.388 -7.419 -9.678 1.00 95.44 104 ILE A CA 1
ATOM 801 C C . ILE A 1 104 ? 2.960 -7.316 -11.104 1.00 95.44 104 ILE A C 1
ATOM 803 O O . ILE A 1 104 ? 3.986 -7.953 -11.359 1.00 95.44 104 ILE A O 1
ATOM 807 N N . PRO A 1 105 ? 2.377 -6.545 -12.047 1.00 95.56 105 PRO A N 1
ATOM 808 C CA . PRO A 1 105 ? 2.860 -6.550 -13.431 1.00 95.56 105 PRO A CA 1
ATOM 809 C C . PRO A 1 105 ? 4.279 -5.989 -13.583 1.00 95.56 105 PRO A C 1
ATOM 811 O O . PRO A 1 105 ? 5.004 -6.391 -14.492 1.00 95.56 105 PRO A O 1
ATOM 814 N N . VAL A 1 106 ? 4.695 -5.081 -12.696 1.00 94.06 106 VAL A N 1
ATOM 815 C CA . VAL A 1 106 ? 6.007 -4.419 -12.762 1.00 94.06 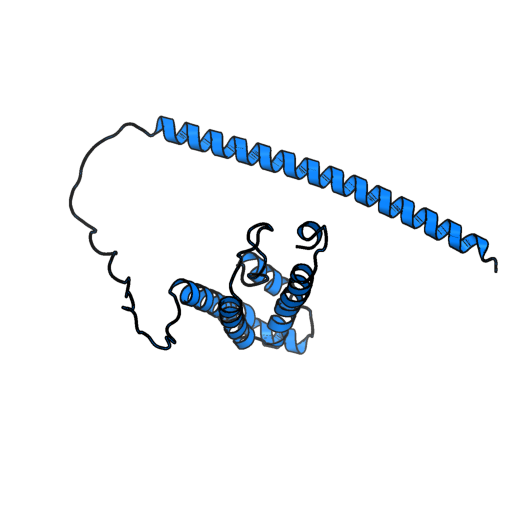106 VAL A CA 1
ATOM 816 C C . VAL A 1 106 ? 7.042 -5.032 -11.817 1.00 94.06 106 VAL A C 1
ATOM 818 O O . VAL A 1 106 ? 8.235 -4.782 -11.984 1.00 94.06 106 VAL A O 1
ATOM 821 N N . ALA A 1 107 ? 6.622 -5.866 -10.860 1.00 92.31 107 ALA A N 1
ATOM 822 C CA . ALA A 1 107 ? 7.486 -6.434 -9.825 1.00 92.31 107 ALA A CA 1
ATOM 823 C C . ALA A 1 107 ? 8.725 -7.142 -10.395 1.00 92.31 107 ALA A C 1
ATOM 825 O O . ALA A 1 107 ? 9.846 -6.841 -9.996 1.00 92.31 107 ALA A O 1
ATOM 826 N N . ALA A 1 108 ? 8.546 -8.020 -11.388 1.00 93.50 108 ALA A N 1
ATOM 827 C CA . ALA A 1 108 ? 9.657 -8.758 -11.993 1.00 93.50 108 ALA A CA 1
ATOM 828 C C . ALA A 1 108 ? 10.624 -7.865 -12.793 1.00 93.50 108 ALA A C 1
ATOM 830 O O . ALA A 1 108 ? 11.780 -8.232 -12.998 1.00 93.50 108 ALA A O 1
ATOM 831 N N . ALA A 1 109 ? 10.157 -6.717 -13.292 1.00 93.56 109 ALA A N 1
ATOM 832 C CA . ALA A 1 109 ? 11.014 -5.764 -13.990 1.00 93.56 109 ALA A CA 1
ATOM 833 C C . ALA A 1 109 ? 11.898 -5.000 -12.995 1.00 93.56 109 ALA A C 1
ATOM 835 O O . ALA A 1 109 ? 13.107 -4.940 -13.204 1.00 93.56 109 ALA A O 1
ATOM 836 N N . TYR A 1 110 ? 11.310 -4.503 -11.902 1.00 93.25 110 TYR A N 1
ATOM 837 C CA . TYR A 1 110 ? 12.038 -3.804 -10.840 1.00 93.25 110 TYR A CA 1
ATOM 838 C C . TYR A 1 110 ? 13.018 -4.708 -10.090 1.00 93.25 110 TYR A C 1
ATOM 840 O O . TYR A 1 110 ? 14.111 -4.264 -9.755 1.00 93.25 110 TYR A O 1
ATOM 848 N N . ASP A 1 111 ? 12.673 -5.980 -9.880 1.00 92.88 111 ASP A N 1
ATOM 849 C CA . ASP A 1 111 ? 13.580 -6.952 -9.258 1.00 92.88 111 ASP A CA 1
ATOM 850 C C . ASP A 1 111 ? 14.844 -7.185 -10.105 1.00 92.88 111 ASP A C 1
ATOM 852 O O . ASP A 1 111 ? 15.958 -7.206 -9.589 1.00 92.88 111 ASP A O 1
ATOM 856 N N . ARG A 1 112 ? 14.694 -7.268 -11.436 1.00 94.38 112 ARG A N 1
ATOM 857 C CA . ARG A 1 112 ? 15.831 -7.436 -12.355 1.00 94.38 112 ARG A CA 1
ATOM 858 C C . ARG A 1 112 ? 16.669 -6.175 -12.529 1.00 94.38 112 ARG A C 1
ATOM 860 O O . ARG A 1 112 ? 17.881 -6.285 -12.692 1.00 94.38 112 ARG A O 1
ATOM 867 N N . SER A 1 113 ? 16.038 -5.002 -12.583 1.00 93.94 113 SER A N 1
ATOM 868 C CA . SER A 1 113 ? 16.753 -3.740 -12.802 1.00 93.94 113 SER A CA 1
ATOM 869 C C . SER A 1 113 ? 17.387 -3.191 -11.524 1.00 93.94 113 SER A C 1
ATOM 871 O O . SER A 1 113 ? 18.376 -2.466 -11.604 1.00 93.94 113 SER A O 1
ATOM 873 N N . GLY A 1 114 ? 16.831 -3.516 -10.352 1.00 90.81 114 GLY A N 1
ATOM 874 C CA . GLY A 1 114 ? 17.229 -2.921 -9.075 1.00 90.81 114 GLY A CA 1
ATOM 875 C C . GLY A 1 114 ? 16.890 -1.430 -8.967 1.00 90.81 114 GLY A C 1
ATOM 876 O O . GLY A 1 114 ? 17.387 -0.745 -8.073 1.00 90.81 114 GLY A O 1
ATOM 877 N N . GLU A 1 115 ? 16.074 -0.902 -9.882 1.00 92.38 115 GLU A N 1
ATOM 878 C CA . GLU A 1 115 ? 15.679 0.503 -9.876 1.00 92.38 115 GLU A CA 1
ATOM 879 C C . GLU A 1 115 ? 14.686 0.800 -8.752 1.00 92.38 115 GLU A C 1
ATOM 881 O O . GLU A 1 115 ? 13.817 -0.006 -8.417 1.00 92.38 115 GLU A O 1
ATOM 886 N N . TYR A 1 116 ? 14.780 2.005 -8.187 1.00 90.12 116 TYR A N 1
ATOM 887 C CA . TYR A 1 116 ? 13.869 2.424 -7.132 1.00 90.12 116 TYR A CA 1
ATOM 888 C C . TYR A 1 116 ? 12.470 2.731 -7.708 1.00 90.12 116 TYR A C 1
ATOM 890 O O . TYR A 1 116 ? 12.348 3.609 -8.570 1.00 90.12 116 TYR A O 1
ATOM 898 N N . PRO A 1 117 ? 11.392 2.075 -7.232 1.00 90.44 117 PRO A N 1
ATOM 899 C CA . PRO A 1 117 ? 10.048 2.151 -7.814 1.00 90.44 117 PRO A CA 1
ATOM 900 C C . PRO A 1 117 ? 9.291 3.422 -7.384 1.00 90.44 117 PRO A C 1
ATOM 902 O O . PRO A 1 117 ? 8.163 3.370 -6.889 1.00 90.44 117 PRO A O 1
ATOM 905 N N . PHE A 1 118 ? 9.896 4.594 -7.587 1.00 91.50 118 PHE A N 1
ATOM 906 C CA . PHE A 1 118 ? 9.328 5.894 -7.212 1.00 91.50 118 PHE A CA 1
ATOM 907 C C . PHE A 1 118 ? 7.901 6.137 -7.751 1.00 91.50 118 PHE A C 1
ATOM 909 O O . PHE A 1 118 ? 7.062 6.622 -6.988 1.00 91.50 118 PHE A O 1
ATOM 916 N N . PRO A 1 119 ? 7.562 5.778 -9.011 1.00 93.06 119 PRO A N 1
ATOM 917 C CA . PRO A 1 119 ? 6.213 5.992 -9.538 1.00 93.06 119 PRO A CA 1
ATOM 918 C C . PRO A 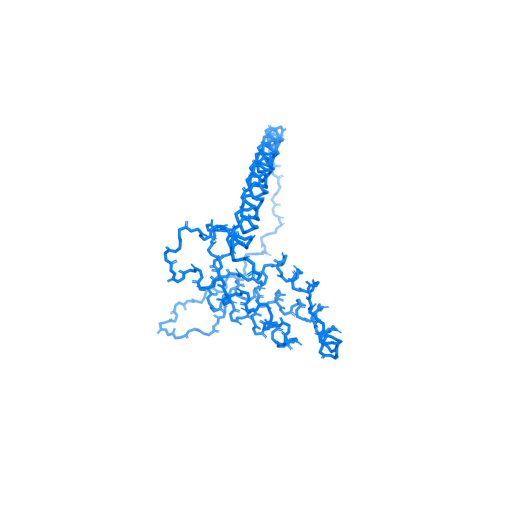1 119 ? 5.138 5.205 -8.779 1.00 93.06 119 PRO A C 1
ATOM 920 O O . PRO A 1 119 ? 4.057 5.730 -8.524 1.00 93.06 119 PRO A O 1
ATOM 923 N N . ILE A 1 120 ? 5.442 3.964 -8.391 1.00 93.31 120 ILE A N 1
ATOM 924 C CA . ILE A 1 120 ? 4.512 3.086 -7.672 1.00 93.31 120 ILE A CA 1
ATOM 925 C C . ILE A 1 120 ? 4.333 3.572 -6.234 1.00 93.31 120 ILE A C 1
ATOM 927 O O . ILE A 1 120 ? 3.207 3.665 -5.753 1.00 93.31 120 ILE A O 1
ATOM 931 N N . ILE A 1 121 ? 5.427 3.963 -5.573 1.00 92.38 121 ILE A N 1
ATOM 932 C CA . ILE A 1 121 ? 5.391 4.531 -4.218 1.00 92.38 121 ILE A CA 1
ATOM 933 C C . ILE A 1 121 ? 4.557 5.813 -4.192 1.00 92.38 121 ILE A C 1
ATOM 935 O O . ILE A 1 121 ? 3.733 5.991 -3.299 1.00 92.38 121 ILE A O 1
ATOM 939 N N . LYS A 1 122 ? 4.706 6.683 -5.198 1.00 92.75 122 LYS A N 1
ATOM 940 C CA . LYS A 1 122 ? 3.903 7.904 -5.298 1.00 92.75 122 LYS A CA 1
ATOM 941 C C . LYS A 1 122 ? 2.407 7.600 -5.429 1.00 92.75 122 LYS A C 1
ATOM 943 O O . LYS A 1 122 ? 1.614 8.199 -4.711 1.00 92.75 122 LYS A O 1
ATOM 948 N N . LYS A 1 123 ? 2.023 6.641 -6.280 1.00 93.75 123 LYS A N 1
ATOM 949 C CA . LYS A 1 123 ? 0.620 6.202 -6.396 1.00 93.75 123 LYS A CA 1
ATOM 950 C C . LYS A 1 123 ? 0.089 5.630 -5.078 1.00 93.75 123 LYS A C 1
ATOM 952 O O . LYS A 1 123 ? -1.020 5.955 -4.669 1.00 93.75 123 LYS A O 1
ATOM 957 N N . ALA A 1 124 ? 0.882 4.808 -4.394 1.00 92.56 124 ALA A N 1
ATOM 958 C CA . ALA A 1 124 ? 0.510 4.245 -3.098 1.00 92.56 124 ALA A CA 1
ATOM 959 C C . ALA A 1 124 ? 0.330 5.331 -2.018 1.00 92.56 124 ALA A C 1
ATOM 961 O O . ALA A 1 124 ? -0.578 5.228 -1.196 1.00 92.56 124 ALA A O 1
ATOM 962 N N . TRP A 1 125 ? 1.141 6.395 -2.048 1.00 91.06 125 TRP A N 1
ATOM 963 C CA . TRP A 1 125 ? 0.982 7.562 -1.175 1.00 91.06 125 TRP A CA 1
ATOM 964 C C . TRP A 1 125 ? -0.299 8.352 -1.482 1.00 91.06 125 TRP A C 1
ATOM 966 O O . TRP A 1 125 ? -1.035 8.688 -0.560 1.00 91.06 125 TRP A O 1
ATOM 976 N N . GLU A 1 126 ? -0.617 8.581 -2.761 1.00 90.81 126 GLU A N 1
ATOM 977 C CA . GLU A 1 126 ? -1.855 9.261 -3.184 1.00 90.81 126 GLU A CA 1
ATOM 978 C C . GLU A 1 126 ? -3.123 8.495 -2.768 1.00 90.81 126 GLU A C 1
ATOM 980 O O . GLU A 1 126 ? -4.142 9.107 -2.451 1.00 90.81 126 GLU A O 1
ATOM 985 N N . LEU A 1 127 ? -3.054 7.161 -2.726 1.00 91.06 127 LEU A N 1
ATOM 986 C CA . LEU A 1 127 ? -4.131 6.294 -2.237 1.00 91.06 127 LEU A CA 1
ATOM 987 C C . LEU A 1 127 ? -4.194 6.189 -0.704 1.00 91.06 127 LEU A C 1
ATOM 989 O O . LEU A 1 127 ? -5.105 5.552 -0.179 1.00 91.06 127 LEU A O 1
ATOM 993 N N . GLY A 1 128 ? -3.231 6.769 0.017 1.00 89.56 128 GLY A N 1
ATOM 994 C CA . GLY A 1 128 ? -3.140 6.671 1.474 1.00 89.56 128 GLY A CA 1
ATOM 995 C C . GLY A 1 128 ? -2.693 5.297 1.985 1.00 89.56 128 GLY A C 1
ATOM 996 O O . GLY A 1 128 ? -2.859 4.999 3.158 1.00 89.56 128 GLY A O 1
ATOM 997 N N . LEU A 1 129 ? -2.105 4.436 1.151 1.00 90.25 129 LEU A N 1
ATOM 998 C CA . LEU A 1 129 ? -1.645 3.106 1.580 1.00 90.25 129 LEU A CA 1
ATOM 999 C C . LEU A 1 129 ? -0.304 3.146 2.338 1.00 90.25 129 LEU A C 1
ATOM 1001 O O . LEU A 1 129 ? 0.145 2.129 2.858 1.00 90.25 129 LEU A O 1
ATOM 1005 N N . ILE A 1 130 ? 0.338 4.316 2.410 1.00 88.81 130 ILE A N 1
ATOM 1006 C CA . ILE A 1 130 ? 1.626 4.545 3.077 1.00 88.81 130 ILE A CA 1
ATOM 1007 C C . ILE A 1 130 ? 1.428 5.573 4.197 1.00 88.81 130 ILE A C 1
ATOM 1009 O O . ILE A 1 130 ? 0.642 6.506 4.056 1.00 88.81 130 ILE A O 1
ATOM 1013 N N . ASN A 1 131 ? 2.164 5.427 5.303 1.00 86.19 131 ASN A N 1
ATOM 1014 C CA . ASN A 1 131 ? 2.155 6.354 6.442 1.00 86.19 131 ASN A CA 1
ATOM 1015 C C . ASN A 1 131 ? 0.792 6.520 7.139 1.00 86.19 131 ASN A C 1
ATOM 1017 O O . ASN A 1 131 ? 0.546 7.533 7.794 1.00 86.19 131 ASN A O 1
ATOM 1021 N N . GLY A 1 132 ? -0.079 5.510 7.071 1.00 85.12 132 GLY A N 1
ATOM 1022 C CA . GLY A 1 132 ? -1.403 5.567 7.700 1.00 85.12 132 GLY A CA 1
ATOM 1023 C C . GLY A 1 132 ? -1.376 5.821 9.213 1.00 85.12 132 GLY A C 1
ATOM 1024 O O . GLY A 1 132 ? -2.317 6.397 9.745 1.00 85.12 132 GLY A O 1
ATOM 1025 N N . HIS A 1 133 ? -0.288 5.462 9.898 1.00 83.50 133 HIS A N 1
ATOM 1026 C CA . HIS A 1 133 ? -0.114 5.627 11.345 1.00 83.50 133 HIS A CA 1
ATOM 1027 C C . HIS A 1 133 ? 0.155 7.074 11.803 1.00 83.50 133 HIS A C 1
ATOM 1029 O O . HIS A 1 133 ? 0.200 7.326 13.007 1.00 83.50 133 HIS A O 1
ATOM 1035 N N . ILE A 1 134 ? 0.373 8.022 10.882 1.00 85.75 134 ILE A N 1
ATOM 1036 C CA . ILE A 1 134 ? 0.562 9.432 11.241 1.00 85.75 134 ILE A CA 1
ATOM 1037 C C . ILE A 1 134 ? -0.735 9.961 11.876 1.00 85.75 134 ILE A C 1
ATOM 1039 O O . ILE A 1 134 ? -1.803 9.783 11.281 1.00 85.75 134 ILE A O 1
ATOM 1043 N N . PRO A 1 135 ? -0.676 10.623 13.048 1.00 83.00 135 PRO A N 1
ATOM 1044 C CA . PRO A 1 135 ? -1.847 11.226 13.674 1.00 83.00 135 PRO A CA 1
ATOM 1045 C C . PRO A 1 135 ? -2.560 12.230 12.762 1.00 83.00 135 PRO A C 1
ATOM 1047 O O . PRO A 1 135 ? -1.936 12.957 11.988 1.00 83.00 135 PRO A O 1
ATOM 1050 N N . GLN A 1 136 ? -3.877 12.330 12.920 1.00 84.25 136 GLN A N 1
ATOM 1051 C CA . GLN A 1 136 ? -4.721 13.244 12.138 1.00 84.25 136 GLN A CA 1
ATOM 1052 C C . GLN A 1 136 ? -4.336 14.720 12.325 1.00 84.25 136 GLN A C 1
ATOM 1054 O O . GLN A 1 136 ? -4.480 15.515 11.401 1.00 84.25 136 GLN A O 1
ATOM 1059 N N . GLU A 1 137 ? -3.769 15.077 13.482 1.00 81.25 137 GLU A N 1
ATOM 1060 C CA . GLU A 1 137 ? -3.236 16.417 13.785 1.00 81.25 137 GLU A CA 1
ATOM 1061 C C . GLU A 1 137 ? -2.156 16.879 12.793 1.00 81.25 137 GLU A C 1
ATOM 1063 O O . GLU A 1 137 ? -1.980 18.077 12.577 1.00 81.25 137 GLU A O 1
ATOM 1068 N N . TYR A 1 138 ? -1.460 15.929 12.166 1.00 78.69 138 TYR A N 1
ATOM 1069 C CA . TYR A 1 138 ? -0.406 16.175 11.184 1.00 78.69 138 TYR A CA 1
ATOM 1070 C C . TYR A 1 138 ? -0.851 15.863 9.748 1.00 78.69 138 TYR A C 1
ATOM 1072 O O . TYR A 1 138 ? -0.017 15.764 8.857 1.00 78.69 138 TYR A O 1
ATOM 1080 N N . GLY A 1 139 ? -2.156 15.694 9.506 1.00 79.50 139 GLY A N 1
ATOM 1081 C CA . GLY A 1 139 ? -2.693 15.383 8.177 1.00 79.50 139 GLY A CA 1
ATOM 1082 C C . GLY A 1 139 ? -2.582 13.911 7.768 1.00 79.50 139 GLY A C 1
ATOM 1083 O O . GLY A 1 139 ? -2.783 13.592 6.599 1.00 79.50 139 GLY A O 1
ATOM 1084 N N . GLY A 1 140 ? -2.276 13.014 8.712 1.00 83.38 140 GLY A N 1
ATOM 1085 C CA . GLY A 1 140 ? -2.327 11.567 8.505 1.00 83.38 140 GLY A CA 1
ATOM 1086 C C . GLY A 1 140 ? -3.713 10.963 8.754 1.00 83.38 140 GLY A C 1
ATOM 1087 O O . GLY A 1 140 ? -4.670 11.660 9.087 1.00 83.38 140 GLY A O 1
ATOM 1088 N N . MET A 1 141 ? -3.827 9.640 8.616 1.00 83.44 141 MET A N 1
ATOM 1089 C CA . MET A 1 141 ? -5.095 8.923 8.828 1.00 83.44 141 MET A CA 1
ATOM 1090 C C . MET A 1 141 ? -5.298 8.440 10.272 1.00 83.44 141 MET A C 1
ATOM 1092 O O . MET A 1 141 ? -6.433 8.202 10.683 1.00 83.44 141 MET A O 1
ATOM 1096 N N . GLY A 1 142 ? -4.228 8.327 11.063 1.00 84.88 142 GLY A N 1
ATOM 1097 C CA . GLY A 1 142 ? -4.276 7.816 12.434 1.00 84.88 142 GLY A CA 1
ATOM 1098 C C . GLY A 1 142 ? -4.688 6.343 12.528 1.00 84.88 142 GLY A C 1
ATOM 1099 O O . GLY A 1 142 ? -5.377 5.967 13.472 1.00 84.88 142 GLY A O 1
ATOM 1100 N N . LEU A 1 143 ? -4.311 5.522 11.543 1.00 86.81 143 LEU A N 1
ATOM 1101 C CA . LEU A 1 143 ? -4.646 4.099 11.501 1.00 86.81 143 LEU A CA 1
ATOM 1102 C C . LEU A 1 143 ? -3.969 3.307 12.622 1.00 86.81 143 LEU A C 1
ATOM 1104 O O . LEU A 1 143 ? -2.847 3.608 13.041 1.00 86.81 143 LEU A O 1
ATOM 1108 N N . SER A 1 144 ? -4.637 2.234 13.051 1.00 88.81 144 SER A N 1
ATOM 1109 C CA . SER A 1 144 ? -4.063 1.283 13.996 1.00 88.81 144 SER A CA 1
ATOM 1110 C C . SER A 1 144 ? -2.900 0.507 13.365 1.00 88.81 144 SER A C 1
ATOM 1112 O O . SER A 1 144 ? -2.778 0.367 12.143 1.00 88.81 144 SER A O 1
ATOM 1114 N N . ILE A 1 145 ? -2.055 -0.067 14.224 1.00 88.69 145 ILE A N 1
ATOM 1115 C CA . ILE A 1 145 ? -1.004 -1.008 13.812 1.00 88.69 145 ILE A CA 1
ATOM 1116 C C . ILE A 1 145 ? -1.629 -2.200 13.082 1.00 88.69 145 ILE A C 1
ATOM 1118 O O . ILE A 1 145 ? -1.090 -2.642 12.076 1.00 88.69 145 ILE A O 1
ATOM 1122 N N . PHE A 1 146 ? -2.785 -2.681 13.546 1.00 91.56 146 PHE A N 1
ATOM 1123 C CA . PHE A 1 146 ? -3.457 -3.820 12.925 1.00 91.56 146 PHE A CA 1
ATOM 1124 C C . PHE A 1 146 ? -3.948 -3.507 11.504 1.00 91.56 146 PHE A C 1
ATOM 1126 O O . PHE A 1 146 ? -3.730 -4.302 10.594 1.00 91.56 146 PHE A O 1
ATOM 1133 N N . ASP A 1 147 ? -4.518 -2.320 11.283 1.00 91.75 147 ASP A N 1
ATOM 1134 C CA . ASP A 1 147 ? -4.944 -1.888 9.945 1.00 91.75 147 ASP A CA 1
ATOM 1135 C C . ASP A 1 147 ? -3.733 -1.754 9.007 1.00 91.75 147 ASP A C 1
ATOM 1137 O O . ASP A 1 147 ? -3.778 -2.163 7.848 1.00 91.75 147 ASP A O 1
ATOM 1141 N N . SER A 1 148 ? -2.610 -1.255 9.536 1.00 90.62 148 SER A N 1
ATOM 1142 C CA . SER A 1 148 ? -1.343 -1.179 8.800 1.00 90.62 148 SER A CA 1
ATOM 1143 C C . SER A 1 148 ? -0.807 -2.571 8.440 1.00 90.62 148 SER A C 1
ATOM 1145 O O . SER A 1 148 ? -0.300 -2.756 7.337 1.00 90.62 148 SER A O 1
ATOM 1147 N N . CYS A 1 149 ? -0.943 -3.563 9.328 1.00 92.44 149 CYS A N 1
ATOM 1148 C CA . CYS A 1 149 ? -0.5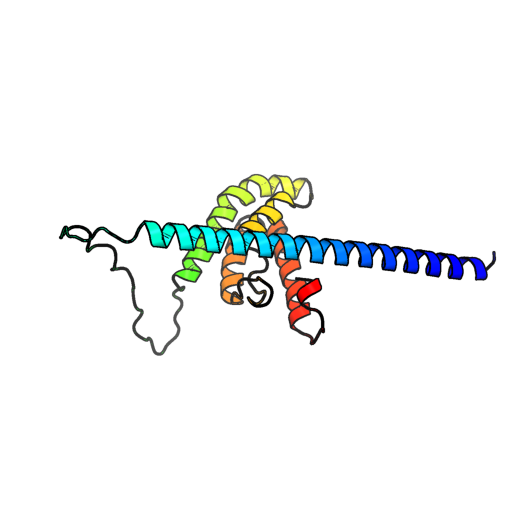68 -4.951 9.044 1.00 92.44 149 CYS A CA 1
ATOM 1149 C C . CYS A 1 149 ? -1.391 -5.539 7.892 1.00 92.44 149 CYS A C 1
ATOM 1151 O O . CYS A 1 149 ? -0.804 -6.143 6.999 1.00 92.44 149 CYS A O 1
ATOM 1153 N N . LEU A 1 150 ? -2.711 -5.317 7.879 1.00 94.38 150 LEU A N 1
ATOM 1154 C CA . LEU A 1 150 ? -3.588 -5.790 6.801 1.00 94.38 150 LEU A CA 1
ATOM 1155 C C . LEU A 1 150 ? -3.195 -5.198 5.443 1.00 94.38 150 LEU A C 1
ATOM 1157 O O . LEU A 1 150 ? -3.139 -5.912 4.447 1.00 94.38 150 LEU A O 1
ATOM 1161 N N . ILE A 1 151 ? -2.895 -3.898 5.401 1.00 94.44 151 ILE A N 1
ATOM 1162 C CA . ILE A 1 151 ? -2.443 -3.232 4.172 1.00 94.44 151 ILE A CA 1
ATOM 1163 C C . ILE A 1 151 ? -1.088 -3.798 3.734 1.00 94.44 151 ILE A C 1
ATOM 1165 O O . ILE A 1 151 ? -0.915 -4.176 2.575 1.00 94.44 151 ILE A O 1
ATOM 1169 N N . THR A 1 152 ? -0.135 -3.891 4.661 1.00 94.25 152 THR A N 1
ATOM 1170 C CA . THR A 1 152 ? 1.217 -4.386 4.389 1.00 94.25 152 THR A CA 1
ATOM 1171 C C . THR A 1 152 ? 1.218 -5.818 3.866 1.00 94.25 152 THR A C 1
ATOM 1173 O O . THR A 1 152 ? 1.974 -6.106 2.942 1.00 94.25 152 THR A O 1
ATOM 1176 N N . GLU A 1 153 ? 0.371 -6.701 4.394 1.00 95.56 153 GLU A N 1
ATOM 1177 C CA . GLU A 1 153 ? 0.255 -8.085 3.922 1.00 95.56 153 GLU A CA 1
ATOM 1178 C C . GLU A 1 153 ? -0.138 -8.150 2.437 1.00 95.56 153 GLU A C 1
ATOM 1180 O O . GLU A 1 153 ? 0.507 -8.844 1.648 1.00 95.56 153 GLU A O 1
ATOM 1185 N N . GLU A 1 154 ? -1.134 -7.362 2.023 1.00 96.56 154 GLU A N 1
ATOM 1186 C CA . GLU A 1 154 ? -1.593 -7.324 0.630 1.00 96.56 154 GLU A CA 1
ATOM 1187 C C . GLU A 1 154 ? -0.552 -6.704 -0.316 1.00 96.56 154 GLU A C 1
ATOM 1189 O O . GLU A 1 154 ? -0.388 -7.160 -1.448 1.00 96.56 154 GLU A O 1
ATOM 1194 N N . LEU A 1 155 ? 0.194 -5.687 0.129 1.00 94.38 155 LEU A N 1
ATOM 1195 C CA . LEU A 1 155 ? 1.278 -5.093 -0.666 1.00 94.38 155 LEU A CA 1
ATOM 1196 C C . LEU A 1 155 ? 2.486 -6.037 -0.778 1.00 94.38 155 LEU A C 1
ATOM 1198 O O . LEU A 1 155 ? 3.087 -6.169 -1.849 1.00 94.38 155 LEU A O 1
ATOM 1202 N N . ALA A 1 156 ? 2.825 -6.720 0.317 1.00 95.06 156 ALA A N 1
ATOM 1203 C CA . ALA A 1 156 ? 3.902 -7.702 0.371 1.00 95.06 156 ALA A CA 1
ATOM 1204 C C . ALA A 1 156 ? 3.612 -8.910 -0.528 1.00 95.06 156 ALA A C 1
ATOM 1206 O O . ALA A 1 156 ? 4.543 -9.449 -1.127 1.00 95.06 156 ALA A O 1
ATOM 1207 N N . TYR A 1 157 ? 2.335 -9.282 -0.686 1.00 95.81 157 TYR A N 1
ATOM 1208 C CA . TYR A 1 157 ? 1.909 -10.325 -1.618 1.00 95.81 157 TYR A CA 1
ATOM 1209 C C . TYR A 1 157 ? 2.338 -10.038 -3.066 1.00 95.81 157 TYR A C 1
ATOM 1211 O O . TYR A 1 157 ? 2.692 -10.964 -3.794 1.00 95.81 157 TYR A O 1
ATOM 1219 N N . ALA A 1 158 ? 2.344 -8.771 -3.494 1.00 94.25 158 ALA A N 1
ATOM 1220 C CA . ALA A 1 158 ? 2.803 -8.414 -4.834 1.00 94.25 158 ALA A CA 1
ATOM 1221 C C . ALA A 1 158 ? 4.331 -8.392 -4.951 1.00 94.25 158 ALA A C 1
ATOM 1223 O O . ALA A 1 158 ? 4.894 -8.995 -5.863 1.00 94.25 158 ALA A O 1
ATOM 1224 N N . CYS A 1 159 ? 5.007 -7.660 -4.062 1.00 93.62 159 CYS A N 1
ATOM 1225 C CA . CYS A 1 159 ? 6.465 -7.594 -4.034 1.00 93.62 159 CYS A CA 1
ATOM 1226 C C . CYS A 1 159 ? 6.959 -7.085 -2.680 1.00 93.62 159 CYS A C 1
ATOM 1228 O O . CYS A 1 159 ? 6.788 -5.912 -2.336 1.00 93.62 159 CYS A O 1
ATOM 1230 N N . THR A 1 160 ? 7.658 -7.949 -1.947 1.00 93.88 160 THR A N 1
ATOM 1231 C CA . THR A 1 160 ? 8.242 -7.625 -0.639 1.00 93.88 160 THR A CA 1
ATOM 1232 C C . THR A 1 160 ? 9.343 -6.567 -0.725 1.00 93.88 160 THR A C 1
ATOM 1234 O O . THR A 1 160 ? 9.480 -5.764 0.195 1.00 93.88 160 THR A O 1
ATOM 1237 N N . GLY A 1 161 ? 10.090 -6.493 -1.832 1.00 91.94 161 GLY A N 1
ATOM 1238 C CA . GLY A 1 161 ? 11.123 -5.470 -2.037 1.00 91.94 161 GLY A CA 1
ATOM 1239 C C . GLY A 1 161 ? 10.541 -4.056 -2.121 1.00 91.94 161 GLY A C 1
ATOM 1240 O O . GLY A 1 161 ? 10.970 -3.153 -1.401 1.00 91.94 161 GLY A O 1
ATOM 1241 N N . MET A 1 162 ? 9.501 -3.874 -2.941 1.00 92.19 162 MET A N 1
ATOM 1242 C CA . MET A 1 162 ? 8.802 -2.588 -3.051 1.00 92.19 162 MET A CA 1
ATOM 1243 C C . MET A 1 162 ? 8.071 -2.231 -1.753 1.00 92.19 162 MET A C 1
ATOM 1245 O O . MET A 1 162 ? 8.141 -1.086 -1.309 1.00 92.19 162 MET A O 1
ATOM 1249 N N . GLN A 1 163 ? 7.415 -3.207 -1.116 1.00 94.31 163 GLN A N 1
ATOM 1250 C CA . GLN A 1 163 ? 6.732 -2.999 0.161 1.00 94.31 163 GLN A CA 1
ATOM 1251 C C . GLN A 1 163 ? 7.716 -2.575 1.265 1.00 94.31 163 GLN A C 1
ATOM 1253 O O . GLN A 1 163 ? 7.426 -1.636 2.002 1.00 94.31 163 GLN A O 1
ATOM 1258 N N . THR A 1 164 ? 8.908 -3.175 1.328 1.00 92.62 164 THR A N 1
ATOM 1259 C CA . THR A 1 164 ? 9.944 -2.798 2.306 1.00 92.62 164 THR A CA 1
ATOM 1260 C C . THR A 1 164 ? 10.362 -1.338 2.140 1.00 92.62 164 THR A C 1
ATOM 1262 O O . THR A 1 164 ? 10.539 -0.632 3.130 1.00 92.62 164 THR A O 1
ATOM 1265 N N . ALA A 1 165 ? 10.477 -0.850 0.900 1.00 90.69 165 ALA A N 1
ATOM 1266 C CA . ALA A 1 165 ? 10.799 0.552 0.644 1.00 90.69 165 ALA A CA 1
ATOM 1267 C C . ALA A 1 165 ? 9.712 1.512 1.166 1.00 90.69 165 ALA A C 1
ATOM 1269 O O . ALA A 1 165 ? 10.038 2.585 1.673 1.00 90.69 165 ALA A O 1
ATOM 1270 N N . MET A 1 166 ? 8.437 1.124 1.078 1.00 91.12 166 MET A N 1
ATOM 1271 C CA . MET A 1 166 ? 7.310 1.898 1.612 1.00 91.12 166 MET A CA 1
ATOM 1272 C C . MET A 1 166 ? 7.265 1.848 3.149 1.00 91.12 166 MET A C 1
ATOM 1274 O O . MET A 1 166 ? 7.087 2.876 3.805 1.00 91.12 166 MET A O 1
ATOM 1278 N N . GLU A 1 167 ? 7.475 0.669 3.740 1.00 90.06 167 GLU A N 1
ATOM 1279 C CA . GLU A 1 167 ? 7.446 0.471 5.195 1.00 90.06 167 GLU A CA 1
ATOM 1280 C C . GLU A 1 167 ? 8.641 1.118 5.898 1.00 90.06 167 GLU A C 1
ATOM 1282 O O . GLU A 1 167 ? 8.497 1.632 7.004 1.00 90.06 167 GLU A O 1
ATOM 1287 N N . ALA A 1 168 ? 9.808 1.183 5.249 1.00 88.88 168 ALA A N 1
ATOM 1288 C CA . ALA A 1 168 ? 10.977 1.880 5.782 1.00 88.88 168 ALA A CA 1
ATOM 1289 C C . ALA A 1 168 ? 10.666 3.349 6.113 1.00 88.88 168 ALA A C 1
ATOM 1291 O O . ALA A 1 168 ? 11.105 3.857 7.148 1.00 88.88 168 ALA A O 1
ATOM 1292 N N . ASN A 1 169 ? 9.849 4.010 5.286 1.00 86.69 169 ASN A N 1
ATOM 1293 C CA . ASN A 1 169 ? 9.378 5.357 5.588 1.00 86.69 169 ASN A CA 1
ATOM 1294 C C . ASN A 1 169 ? 8.486 5.368 6.837 1.00 86.69 169 ASN A C 1
ATOM 1296 O O . ASN A 1 169 ? 8.658 6.210 7.718 1.00 86.69 169 ASN A O 1
ATOM 1300 N N . SER A 1 170 ? 7.594 4.383 6.961 1.00 83.00 170 SER A N 1
ATOM 1301 C CA . SER A 1 170 ? 6.724 4.259 8.130 1.00 83.00 170 SER A CA 1
ATOM 1302 C C . SER A 1 170 ? 7.505 4.016 9.430 1.00 83.00 170 SER A C 1
ATOM 1304 O O . SER A 1 170 ? 7.147 4.552 10.478 1.00 83.00 170 SER A O 1
ATOM 1306 N N . LEU A 1 171 ? 8.613 3.271 9.376 1.00 83.50 171 LEU A N 1
ATOM 1307 C CA . LEU A 1 171 ? 9.510 3.065 10.519 1.00 83.50 171 LEU A CA 1
ATOM 1308 C C . LEU A 1 171 ? 10.241 4.351 10.928 1.00 83.50 171 LEU A C 1
ATOM 1310 O O . LEU A 1 171 ? 10.338 4.647 12.121 1.00 83.50 171 LEU A O 1
ATOM 1314 N N . GLY A 1 172 ? 10.726 5.124 9.951 1.00 81.56 172 GLY A N 1
ATOM 1315 C CA . GLY A 1 172 ? 11.382 6.412 10.192 1.00 81.56 172 GLY A CA 1
ATOM 1316 C C . GLY A 1 172 ? 10.451 7.424 10.860 1.00 81.56 172 GLY A C 1
ATOM 1317 O O . GLY A 1 172 ? 10.841 8.104 11.808 1.00 81.56 172 GLY A O 1
ATOM 1318 N N . VAL A 1 173 ? 9.194 7.460 10.424 1.00 78.62 173 VAL A N 1
ATOM 1319 C CA . VAL A 1 173 ? 8.166 8.337 10.992 1.00 78.62 173 VAL A CA 1
ATOM 1320 C C . VAL A 1 173 ? 7.730 7.884 12.391 1.00 78.62 173 VAL A C 1
ATOM 1322 O O . VAL A 1 173 ? 7.542 8.698 13.292 1.00 78.62 173 VAL A O 1
ATOM 1325 N N . ARG A 1 174 ? 7.659 6.579 12.656 1.00 64.81 174 ARG A N 1
ATOM 1326 C CA . ARG A 1 174 ? 7.331 6.086 14.003 1.00 64.81 174 ARG A CA 1
ATOM 1327 C C . ARG A 1 174 ? 8.356 6.527 15.058 1.00 64.81 174 ARG A C 1
ATOM 1329 O O . ARG A 1 174 ? 7.984 6.789 16.203 1.00 64.81 174 ARG A O 1
ATOM 1336 N N . LEU A 1 175 ? 9.628 6.664 14.680 1.00 60.06 175 LEU A N 1
ATOM 1337 C CA . LEU A 1 175 ? 10.680 7.189 15.560 1.00 60.06 175 LEU A CA 1
ATOM 1338 C C . LEU A 1 175 ? 10.452 8.658 15.948 1.00 60.06 175 LEU A C 1
ATOM 1340 O O . LEU A 1 175 ? 10.803 9.035 17.068 1.00 60.06 175 LEU A O 1
ATOM 1344 N N . SER A 1 176 ? 9.835 9.477 15.086 1.00 56.09 176 SER A N 1
ATOM 1345 C CA . SER A 1 176 ? 9.520 10.872 15.429 1.00 56.09 176 SER A CA 1
ATOM 1346 C C . SER A 1 176 ? 8.382 10.978 16.444 1.00 56.09 176 SER A C 1
ATOM 1348 O O . SER A 1 176 ? 8.348 11.933 17.214 1.00 56.09 176 SER A O 1
ATOM 1350 N N . CYS A 1 177 ? 7.496 9.980 16.509 1.00 53.88 177 CYS A N 1
ATOM 1351 C CA . CYS A 1 177 ? 6.438 9.910 17.517 1.00 53.88 177 CYS A CA 1
ATOM 1352 C C . CYS A 1 177 ? 6.955 9.483 18.909 1.00 53.88 177 CYS A C 1
ATOM 1354 O O . CYS A 1 177 ? 6.326 9.791 19.919 1.00 53.88 177 CYS A O 1
ATOM 1356 N N . PHE A 1 178 ? 8.099 8.787 18.993 1.00 51.91 178 PHE A N 1
ATOM 1357 C CA . PHE A 1 178 ? 8.615 8.206 20.246 1.00 51.91 178 PHE A CA 1
ATOM 1358 C C . PHE A 1 178 ? 9.328 9.196 21.175 1.00 51.91 178 PHE A C 1
ATOM 1360 O O . PHE A 1 178 ? 9.718 8.839 22.288 1.00 51.91 178 PHE A O 1
ATOM 1367 N N . ARG A 1 179 ? 9.544 10.437 20.739 1.00 42.66 179 ARG A N 1
ATOM 1368 C CA . ARG A 1 179 ? 10.297 11.422 21.513 1.00 42.66 179 ARG A CA 1
ATOM 1369 C C . ARG A 1 179 ? 9.633 12.780 21.374 1.00 42.66 179 ARG A C 1
ATOM 1371 O O . ARG A 1 179 ? 9.154 13.116 20.299 1.00 42.66 179 ARG A O 1
ATOM 1378 N N . THR A 1 180 ? 9.648 13.555 22.458 1.00 42.91 180 THR A N 1
ATOM 1379 C CA . THR A 1 180 ? 9.215 14.959 22.572 1.00 42.91 180 THR A CA 1
ATOM 1380 C C . THR A 1 180 ? 10.055 15.886 21.677 1.00 42.91 180 THR A C 1
ATOM 1382 O O . THR A 1 180 ? 10.670 16.842 22.143 1.00 42.91 180 THR A O 1
ATOM 1385 N N . PHE A 1 181 ? 10.176 15.578 20.387 1.00 47.94 181 PHE A N 1
ATOM 1386 C CA . PHE A 1 181 ? 10.732 16.496 19.415 1.00 47.94 181 PHE A CA 1
ATOM 1387 C C . PHE A 1 181 ? 9.750 17.652 19.291 1.00 47.94 181 PHE A C 1
ATOM 1389 O O . PHE A 1 181 ? 8.559 17.460 19.083 1.00 47.94 181 PHE A O 1
ATOM 1396 N N . SER A 1 182 ? 10.255 18.868 19.432 1.00 49.25 182 SER A N 1
ATOM 1397 C CA . SER A 1 182 ? 9.464 20.096 19.380 1.00 49.25 182 SER A CA 1
ATOM 1398 C C . SER A 1 182 ? 8.908 20.421 17.985 1.00 49.25 182 SER A C 1
ATOM 1400 O O . SER A 1 182 ? 8.225 21.430 17.836 1.00 49.25 182 SER A O 1
ATOM 1402 N N . LEU A 1 183 ? 9.203 19.613 16.956 1.00 52.44 183 LEU A N 1
ATOM 1403 C CA . LEU A 1 183 ? 8.873 19.900 15.553 1.00 52.44 183 LEU A CA 1
ATOM 1404 C C . LEU A 1 183 ? 8.447 18.650 14.745 1.00 52.44 183 LEU A C 1
ATOM 1406 O O . LEU A 1 183 ? 9.056 18.367 13.713 1.00 52.44 183 LEU A O 1
ATOM 1410 N N . PRO A 1 184 ? 7.408 17.900 15.154 1.00 58.19 184 PRO A N 1
ATOM 1411 C CA . PRO A 1 184 ? 6.868 16.810 14.336 1.00 58.19 184 PRO A CA 1
ATOM 1412 C C . PRO A 1 184 ? 6.325 17.319 12.989 1.00 58.19 184 PRO A C 1
ATOM 1414 O O . PRO A 1 184 ? 6.483 16.652 11.979 1.00 58.19 184 PRO A O 1
ATOM 1417 N N . PHE A 1 185 ? 5.800 18.547 12.936 1.00 54.69 185 PHE A N 1
ATOM 1418 C CA . PHE A 1 185 ? 5.200 19.131 11.728 1.00 54.69 185 PHE A CA 1
ATOM 1419 C C . PHE A 1 185 ? 6.175 19.367 10.557 1.00 54.69 185 PHE A C 1
ATOM 1421 O O . PHE A 1 185 ? 5.742 19.520 9.427 1.00 54.69 185 PHE A O 1
ATOM 1428 N N . VAL A 1 186 ? 7.487 19.462 10.802 1.00 61.91 186 VAL A N 1
ATOM 1429 C CA . VAL A 1 186 ? 8.459 19.798 9.737 1.00 61.91 186 VAL A CA 1
ATOM 1430 C C . VAL A 1 186 ? 8.906 18.562 8.948 1.00 61.91 186 VAL A C 1
ATOM 1432 O O . VAL A 1 186 ? 9.390 18.696 7.828 1.00 61.91 186 VAL A O 1
ATOM 1435 N N . TRP A 1 187 ? 8.770 17.372 9.536 1.00 57.03 187 TRP A N 1
ATOM 1436 C CA . TRP A 1 187 ? 9.315 16.121 8.999 1.00 57.03 187 TRP A CA 1
ATOM 1437 C C . TRP A 1 187 ? 8.243 15.118 8.547 1.00 57.03 187 TRP A C 1
ATOM 1439 O O . TRP A 1 187 ? 8.602 14.088 7.980 1.00 57.03 187 TRP A O 1
ATOM 1449 N N . LEU A 1 188 ? 6.967 15.413 8.819 1.00 60.94 188 LEU A N 1
ATOM 1450 C CA . LEU A 1 188 ? 5.783 14.649 8.407 1.00 60.94 188 LEU A CA 1
ATOM 1451 C C . LEU A 1 188 ? 5.160 15.286 7.165 1.00 60.94 188 LEU A C 1
ATOM 1453 O O . LEU A 1 188 ? 4.776 14.516 6.258 1.00 60.94 188 LEU A O 1
#

InterPro domains:
  IPR009100 Acyl-CoA dehydrogenase/oxidase, N-terminal and middle domain superfamily [SSF56645] (80-172)
  IPR013786 Acyl-CoA dehydrogenase/oxidase, N-terminal [PF02771] (85-172)
  IPR037069 Acyl-CoA dehydrogenase/oxidase, N-terminal domain superfamily [G3DSA:1.10.540.10] (79-178)
  IPR052547 Mitochondrial Isobutyryl-CoA Dehydrogenase [PTHR43831] (61-164)

Secondary structure (DSSP, 8-state):
--THHHHHHHHHHHHHHHHHHHHHHHHHHHHHHHHHHHHHHHHHHHHHHHHHS---------S---S----------SS---PPPHHHHHHHHHHHHHIIIIIHHHHHHHHHH----HHHHHHHHHTT-SSTTS-GGGTS----HHHHHHHHHHHHHH-HHHHHHHHHHHHHHHHHHTS--S-GGGT-

Radius of gyration: 25.37 Å; chains: 1; bounding box: 92×47×40 Å